Protein AF-A0A8J4X660-F1 (afdb_monomer)

Foldseek 3Di:
DVVVVVVVVCCVPCVCVVVVVVVVVVVVVVVVVVVVVVVVVVVVVVVVVVVLVPPPQPLVVVVVVVVVVVVVCVVDDDDDDDDDDDDCDVVNVVLLVAEEEEEWLFADQAFIFDLVQLVVVSSVSSVVVHDYQYEYAFAKTQFDAPPVVRHTDPDIDTRQVRVCVSVVNRYDYLLPDALPRHAEYEYGHGCSLCGVQKVCVPQPLNIDGDPSLLVVLVRCVVVVHYYHYYALNVLSCLQRPAAAEDENAALDQDPNPCVPSVSQVSSVSSRYHYDHDD

Nearest PDB structures (foldseek):
  1oy1-assembly1_B  TM=9.813E-01  e=6.377E-23  Escherichia coli K-12
  5lir-assembly1_A-2  TM=9.823E-01  e=4.917E-22  Salmonella enterica subsp. enterica serovar Typhimurium
  3l3b-assembly1_A  TM=9.335E-01  e=7.306E-19  Ehrlichia chaffeensis str. Arkansas
  3l3b-assembly1_B  TM=9.287E-01  e=1.275E-18  Ehrlichia chaffeensis str. Arkansas

Structure (mmCIF, N/CA/C/O backbone):
data_AF-A0A8J4X660-F1
#
_entry.id   AF-A0A8J4X660-F1
#
loop_
_atom_site.group_PDB
_atom_site.id
_atom_site.type_symbol
_atom_site.label_atom_id
_atom_site.label_alt_id
_atom_site.label_comp_id
_atom_site.label_asym_id
_atom_site.label_entity_id
_atom_site.label_seq_id
_atom_site.pdbx_PDB_ins_code
_atom_site.Cartn_x
_atom_site.Cartn_y
_atom_site.Cartn_z
_atom_site.occupancy
_atom_site.B_iso_or_equiv
_atom_site.auth_seq_id
_atom_site.auth_comp_id
_atom_site.auth_asym_id
_atom_site.auth_atom_id
_atom_site.pdbx_PDB_model_num
ATOM 1 N N . ILE A 1 1 ? 6.710 49.901 -74.400 1.00 59.69 1 ILE A N 1
ATOM 2 C CA . ILE A 1 1 ? 7.386 48.595 -74.636 1.00 59.69 1 ILE A CA 1
ATOM 3 C C . ILE A 1 1 ? 7.736 47.907 -73.312 1.00 59.69 1 ILE A C 1
ATOM 5 O O . ILE A 1 1 ? 7.214 46.824 -73.067 1.00 59.69 1 ILE A O 1
ATOM 9 N N . VAL A 1 2 ? 8.494 48.559 -72.419 1.00 60.16 2 VAL A N 1
ATOM 10 C CA . VAL A 1 2 ? 8.916 48.007 -71.110 1.00 60.16 2 VAL A CA 1
ATOM 11 C C . VAL A 1 2 ? 7.741 47.508 -70.251 1.00 60.16 2 VAL A C 1
ATOM 13 O O . VAL A 1 2 ? 7.755 46.364 -69.814 1.00 60.16 2 VAL A O 1
ATOM 16 N N . HIS A 1 3 ? 6.666 48.293 -70.114 1.00 54.56 3 HIS A N 1
ATOM 17 C CA . HIS A 1 3 ? 5.487 47.898 -69.323 1.00 54.56 3 HIS A CA 1
ATOM 18 C C . HIS A 1 3 ? 4.787 46.625 -69.829 1.00 54.56 3 HIS A C 1
ATOM 20 O O . HIS A 1 3 ? 4.335 45.808 -69.032 1.00 54.56 3 HIS A O 1
ATOM 26 N N . SER A 1 4 ? 4.715 46.425 -71.151 1.00 69.12 4 SER A N 1
ATOM 27 C CA . SER A 1 4 ? 4.078 45.228 -71.719 1.00 69.12 4 SER A CA 1
ATOM 28 C C . SER A 1 4 ? 4.939 43.981 -71.529 1.00 69.12 4 SER A C 1
ATOM 30 O O . SER A 1 4 ? 4.405 42.897 -71.325 1.00 69.12 4 SER A O 1
ATOM 32 N N . PHE A 1 5 ? 6.266 44.142 -71.551 1.00 69.81 5 PHE A N 1
ATOM 33 C CA . PHE A 1 5 ? 7.201 43.040 -71.368 1.00 69.81 5 PHE A CA 1
ATOM 34 C C . PHE A 1 5 ? 7.239 42.598 -69.903 1.00 69.81 5 PHE A C 1
ATOM 36 O O . PHE A 1 5 ? 7.105 41.412 -69.623 1.00 69.81 5 PHE A O 1
ATOM 43 N N . VAL A 1 6 ? 7.294 43.554 -68.969 1.00 68.44 6 VAL A N 1
ATOM 44 C CA . VAL A 1 6 ? 7.206 43.283 -67.525 1.00 68.44 6 VAL A CA 1
ATOM 45 C C . VAL A 1 6 ? 5.880 42.607 -67.178 1.00 68.44 6 VAL A C 1
ATOM 47 O O . VAL A 1 6 ? 5.891 41.564 -66.534 1.00 68.44 6 VAL A O 1
ATOM 50 N N . ASN A 1 7 ? 4.744 43.106 -67.679 1.00 68.00 7 ASN A N 1
ATOM 51 C CA . ASN A 1 7 ? 3.450 42.458 -67.443 1.00 68.00 7 ASN A CA 1
ATOM 52 C C . ASN A 1 7 ? 3.381 41.041 -68.029 1.00 68.00 7 ASN A C 1
ATOM 54 O O . ASN A 1 7 ? 2.755 40.172 -67.433 1.00 68.00 7 ASN A O 1
ATOM 58 N N . LYS A 1 8 ? 4.034 40.782 -69.167 1.00 72.00 8 LYS A N 1
ATOM 59 C CA . LYS A 1 8 ? 4.072 39.448 -69.779 1.00 72.00 8 LYS A CA 1
ATOM 60 C C . LYS A 1 8 ? 4.894 38.460 -68.947 1.00 72.00 8 LYS A C 1
ATOM 62 O O . LYS A 1 8 ? 4.441 37.340 -68.756 1.00 72.00 8 LYS A O 1
ATOM 67 N N . VAL A 1 9 ? 6.039 38.897 -68.415 1.00 69.88 9 VAL A N 1
ATOM 68 C CA . VAL A 1 9 ? 6.905 38.104 -67.521 1.00 69.88 9 VAL A CA 1
ATOM 69 C C . VAL A 1 9 ? 6.225 37.859 -66.170 1.00 69.88 9 VAL A C 1
ATOM 71 O O . VAL A 1 9 ? 6.223 36.738 -65.669 1.00 69.88 9 VAL A O 1
ATOM 74 N N . VAL A 1 10 ? 5.587 38.880 -65.590 1.00 67.81 10 VAL A N 1
ATOM 75 C CA . VAL A 1 10 ? 4.841 38.731 -64.331 1.00 67.81 10 VAL A CA 1
ATOM 76 C C . VAL A 1 10 ? 3.674 37.763 -64.512 1.00 67.81 10 VAL A C 1
ATOM 78 O O . VAL A 1 10 ? 3.485 36.878 -63.686 1.00 67.81 10 VAL A O 1
ATOM 81 N N . LYS A 1 11 ? 2.931 37.860 -65.619 1.00 67.31 11 LYS A N 1
ATOM 82 C CA . LYS A 1 11 ? 1.828 36.938 -65.898 1.00 67.31 11 LYS A CA 1
ATOM 83 C C . LYS A 1 11 ? 2.332 35.514 -66.166 1.00 67.31 11 LYS A C 1
ATOM 85 O O . LYS A 1 11 ? 1.814 34.581 -65.577 1.00 67.31 11 LYS A O 1
ATOM 90 N N . SER A 1 12 ? 3.400 35.329 -66.946 1.00 71.19 12 SER A N 1
ATOM 91 C CA . SER A 1 12 ? 3.920 33.982 -67.231 1.00 71.19 12 SER A CA 1
ATOM 92 C C . SER A 1 12 ? 4.491 33.263 -66.008 1.00 71.19 12 SER A C 1
ATOM 94 O O . SER A 1 12 ? 4.452 32.037 -65.966 1.00 71.19 12 SER A O 1
ATOM 96 N N . HIS A 1 13 ? 5.031 33.995 -65.027 1.00 68.56 13 HIS A N 1
ATOM 97 C CA . HIS A 1 13 ? 5.683 33.390 -63.861 1.00 68.56 13 HIS A CA 1
ATOM 98 C C . HIS A 1 13 ? 4.856 33.428 -62.570 1.00 68.56 13 HIS A C 1
ATOM 100 O O . HIS A 1 13 ? 5.059 32.572 -61.714 1.00 68.56 13 HIS A O 1
ATOM 106 N N . PHE A 1 14 ? 3.921 34.371 -62.417 1.00 69.62 14 PHE A N 1
ATOM 107 C CA . PHE A 1 14 ? 3.176 34.574 -61.167 1.00 69.62 14 PHE A CA 1
ATOM 108 C C . PHE A 1 14 ? 1.655 34.418 -61.304 1.00 69.62 14 PHE A C 1
ATOM 110 O O . PHE A 1 14 ? 0.956 34.550 -60.305 1.00 69.62 14 PHE A O 1
ATOM 117 N N . GLU A 1 15 ? 1.106 34.084 -62.477 1.00 73.06 15 GLU A N 1
ATOM 118 C CA . GLU A 1 15 ? -0.347 33.862 -62.638 1.00 73.06 15 GLU A CA 1
ATOM 119 C C . GLU A 1 15 ? -0.868 32.702 -61.768 1.00 73.06 15 GLU A C 1
ATOM 121 O O . GLU A 1 15 ? -1.973 32.775 -61.235 1.00 73.06 15 GLU A O 1
ATOM 126 N N . ALA A 1 16 ? -0.040 31.681 -61.522 1.00 70.56 16 ALA A N 1
ATOM 127 C CA . ALA A 1 16 ? -0.356 30.583 -60.605 1.00 70.56 16 ALA A CA 1
ATOM 128 C C . ALA A 1 16 ? 0.046 30.853 -59.140 1.00 70.56 16 ALA A C 1
ATOM 130 O O . ALA A 1 16 ? -0.315 30.078 -58.255 1.00 70.56 16 ALA A O 1
ATOM 131 N N . PHE A 1 17 ? 0.775 31.937 -58.856 1.00 73.69 17 PHE A N 1
ATOM 132 C CA . PHE A 1 17 ? 1.283 32.233 -57.513 1.00 73.69 17 PHE A CA 1
ATOM 133 C C . PHE A 1 17 ? 0.167 32.436 -56.472 1.00 73.69 17 PHE A C 1
ATOM 135 O O . PHE A 1 17 ? 0.287 31.867 -55.390 1.00 73.69 17 PHE A O 1
ATOM 142 N N . PRO A 1 18 ? -0.959 33.123 -56.765 1.00 74.62 18 PRO A N 1
ATOM 143 C CA . PRO A 1 18 ? -2.092 33.190 -55.838 1.00 74.62 18 PRO A CA 1
ATOM 144 C C . PRO A 1 18 ? -2.694 31.816 -55.516 1.00 74.62 18 PRO A C 1
ATOM 146 O O . PRO A 1 18 ? -3.112 31.579 -54.385 1.00 74.62 18 PRO A O 1
ATOM 149 N N . ASN A 1 19 ? -2.702 30.893 -56.485 1.00 74.19 19 ASN A N 1
ATOM 150 C CA . ASN A 1 19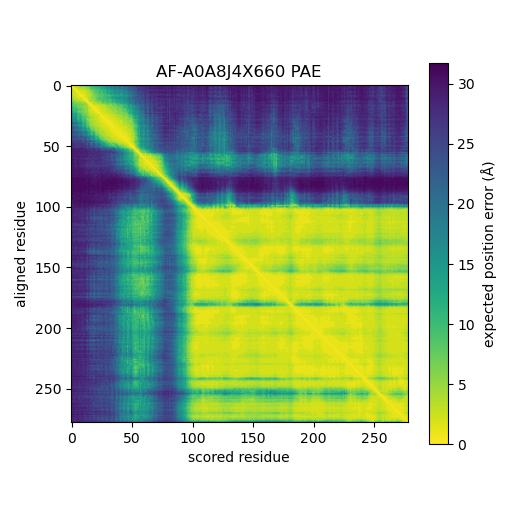 ? -3.181 29.526 -56.273 1.00 74.19 19 ASN A CA 1
ATOM 151 C C . ASN A 1 19 ? -2.219 28.730 -55.387 1.00 74.19 19 ASN A C 1
ATOM 153 O O . ASN A 1 19 ? -2.677 28.004 -54.513 1.00 74.19 19 ASN A O 1
ATOM 157 N N . LEU A 1 20 ? -0.907 28.905 -55.569 1.00 71.75 20 LEU A N 1
ATOM 158 C CA . LEU A 1 20 ? 0.114 28.285 -54.724 1.00 71.75 20 LEU A CA 1
ATOM 159 C C . LEU A 1 20 ? 0.084 28.848 -53.295 1.00 71.75 20 LEU A C 1
ATOM 161 O O . LEU A 1 20 ? 0.155 28.090 -52.334 1.00 71.75 20 LEU A O 1
ATOM 165 N N . LEU A 1 21 ? -0.080 30.167 -53.154 1.00 70.81 21 LEU A N 1
ATOM 166 C CA . LEU A 1 21 ? -0.218 30.834 -51.862 1.00 70.81 21 LEU A CA 1
ATOM 167 C C . LEU A 1 21 ? -1.458 30.324 -51.121 1.00 70.81 21 LEU A C 1
ATOM 169 O O . LEU A 1 21 ? -1.375 30.028 -49.937 1.00 70.81 21 LEU A O 1
ATOM 173 N N . ARG A 1 22 ? -2.590 30.168 -51.820 1.00 74.12 22 ARG A N 1
ATOM 174 C CA . ARG A 1 22 ? -3.817 29.596 -51.251 1.00 74.12 22 ARG A CA 1
ATOM 175 C C . ARG A 1 22 ? -3.640 28.125 -50.866 1.00 74.12 22 ARG A C 1
ATOM 177 O O . ARG A 1 22 ? -3.983 27.759 -49.750 1.00 74.12 22 ARG A O 1
ATOM 184 N N . ALA A 1 23 ? -3.030 27.324 -51.740 1.00 74.81 23 ALA A N 1
ATOM 185 C CA . ALA A 1 23 ? -2.762 25.906 -51.495 1.00 74.81 23 ALA A CA 1
ATOM 186 C C . ALA A 1 23 ? -1.766 25.659 -50.350 1.00 74.81 23 ALA A C 1
ATOM 188 O O . ALA A 1 23 ? -1.807 24.603 -49.735 1.00 74.81 23 ALA A O 1
ATOM 189 N N . ALA A 1 24 ? -0.871 26.610 -50.063 1.00 71.69 24 ALA A N 1
ATOM 190 C CA . ALA A 1 24 ? 0.015 26.558 -48.901 1.00 71.69 24 ALA A CA 1
ATOM 191 C C . ALA A 1 24 ? -0.645 27.127 -47.635 1.00 71.69 24 ALA A C 1
ATOM 193 O O . ALA A 1 24 ? -0.369 26.658 -46.536 1.00 71.69 24 ALA A O 1
ATOM 194 N N . LYS A 1 25 ? -1.517 28.130 -47.783 1.00 78.06 25 LYS A N 1
ATOM 195 C CA . LYS A 1 25 ? -2.206 28.791 -46.674 1.00 78.06 25 LYS A CA 1
ATOM 196 C C . LYS A 1 25 ? -3.217 27.872 -45.991 1.00 78.06 25 LYS A C 1
ATOM 198 O O . LYS A 1 25 ? -3.202 27.817 -44.770 1.00 78.06 25 LYS A O 1
ATOM 203 N N . GLU A 1 26 ? -4.016 27.131 -46.759 1.00 77.75 26 GLU A N 1
ATOM 204 C CA . GLU A 1 26 ? -5.027 26.207 -46.217 1.00 77.75 26 GLU A CA 1
ATOM 205 C C . GLU A 1 26 ? -4.392 25.165 -45.250 1.00 77.75 26 GLU A C 1
ATOM 207 O O . GLU A 1 26 ? -4.767 25.156 -44.081 1.00 77.75 26 GLU A O 1
ATOM 212 N N . PRO A 1 27 ? -3.331 24.408 -45.614 1.00 81.25 27 PRO A N 1
ATOM 213 C CA . PRO A 1 27 ? -2.666 23.488 -44.681 1.00 81.25 27 PRO A CA 1
ATOM 214 C C . PRO A 1 27 ? -1.989 24.159 -43.481 1.00 81.25 27 PRO A C 1
ATOM 216 O O . PRO A 1 27 ? -1.878 23.554 -42.417 1.00 81.25 27 PRO A O 1
ATOM 219 N N . ILE A 1 28 ? -1.476 25.384 -43.645 1.00 76.19 28 ILE A N 1
ATOM 220 C CA . ILE A 1 28 ? -0.855 26.134 -42.543 1.00 76.19 28 ILE A CA 1
ATOM 221 C C . ILE A 1 28 ? -1.921 26.564 -41.531 1.00 76.19 28 ILE A C 1
ATOM 223 O O . ILE A 1 28 ? -1.675 26.489 -40.328 1.00 76.19 28 ILE A O 1
ATOM 227 N N . GLU A 1 29 ? -3.088 26.999 -42.005 1.00 80.25 29 GLU A N 1
ATOM 228 C CA . GLU A 1 29 ? -4.229 27.352 -41.160 1.00 80.25 29 GLU A CA 1
ATOM 229 C C . GLU A 1 29 ? -4.789 26.113 -40.449 1.00 80.25 29 GLU A C 1
ATOM 231 O O . GLU A 1 29 ? -4.973 26.167 -39.234 1.00 80.25 29 GLU A O 1
ATOM 236 N N . ASP A 1 30 ? -4.913 24.979 -41.144 1.00 82.31 30 ASP A N 1
ATOM 237 C CA . ASP A 1 30 ? -5.327 23.704 -40.541 1.00 82.31 30 ASP A CA 1
ATOM 238 C C . ASP A 1 30 ? -4.346 23.238 -39.448 1.00 82.31 30 ASP A C 1
ATOM 240 O O . ASP A 1 30 ? -4.756 22.819 -38.363 1.00 82.31 30 ASP A O 1
ATOM 244 N N . LEU A 1 31 ? -3.032 23.337 -39.697 1.00 81.31 31 LEU A N 1
ATOM 245 C CA . LEU A 1 31 ? -2.000 23.007 -38.705 1.00 81.31 31 LEU A CA 1
ATOM 246 C C . LEU A 1 31 ? -2.054 23.943 -37.495 1.00 81.31 31 LEU A C 1
ATOM 248 O O . LEU A 1 31 ? -1.920 23.487 -36.358 1.00 81.31 31 LEU A O 1
ATOM 252 N N . LEU A 1 32 ? -2.254 25.243 -37.723 1.00 72.94 32 LEU A N 1
ATOM 253 C CA . LEU A 1 32 ? -2.425 26.223 -36.652 1.00 72.94 32 LEU A CA 1
ATOM 254 C C . LEU A 1 32 ? -3.664 25.910 -35.812 1.00 72.94 32 LEU A C 1
ATOM 256 O O . LEU A 1 32 ? -3.575 25.925 -34.587 1.00 72.94 32 LEU A O 1
ATOM 260 N N . GLU A 1 33 ? -4.791 25.583 -36.439 1.00 80.69 33 GLU A N 1
ATOM 261 C CA . GLU A 1 33 ? -6.030 25.242 -35.740 1.00 80.69 33 GLU A CA 1
ATOM 262 C C . GLU A 1 33 ? -5.890 23.934 -34.947 1.00 80.69 33 GLU A C 1
ATOM 264 O O . GLU A 1 33 ? -6.309 23.856 -33.789 1.00 80.69 33 GLU A O 1
ATOM 269 N N . GLN A 1 34 ? -5.196 22.937 -35.504 1.00 80.38 34 GLN A N 1
ATOM 270 C CA . GLN A 1 34 ? -4.905 21.682 -34.814 1.00 80.38 34 GLN A CA 1
ATOM 271 C C . GLN A 1 34 ? -3.985 21.884 -33.597 1.00 80.38 34 GLN A C 1
ATOM 273 O O . GLN A 1 34 ? -4.241 21.325 -32.526 1.00 80.38 34 GLN A O 1
ATOM 278 N N . GLU A 1 35 ? -2.923 22.681 -33.727 1.00 72.38 35 GLU A N 1
ATOM 279 C CA . GLU A 1 35 ? -2.020 22.988 -32.611 1.00 72.38 35 GLU A CA 1
ATOM 280 C C . GLU A 1 35 ? -2.703 23.864 -31.551 1.00 72.38 35 GLU A C 1
ATOM 282 O O . GLU A 1 35 ? -2.525 23.628 -30.353 1.00 72.38 35 GLU A O 1
ATOM 287 N N . HIS A 1 36 ? -3.564 24.799 -31.962 1.00 69.75 36 HIS A N 1
ATOM 288 C CA . HIS A 1 36 ? -4.428 25.548 -31.050 1.00 69.75 36 HIS A CA 1
ATOM 289 C C . HIS A 1 36 ? -5.385 24.624 -30.289 1.00 69.75 36 HIS A C 1
ATOM 291 O O . HIS A 1 36 ? -5.514 24.764 -29.072 1.00 69.75 36 HIS A O 1
ATOM 297 N N . GLY A 1 37 ? -6.005 23.651 -30.962 1.00 72.00 37 GLY A N 1
ATOM 298 C CA . GLY A 1 37 ? -6.862 22.646 -30.332 1.00 72.00 37 GLY A CA 1
ATOM 299 C C . GLY A 1 37 ? -6.117 21.833 -29.271 1.00 72.00 37 GLY A C 1
ATOM 300 O O . GLY A 1 37 ? -6.557 21.762 -28.123 1.00 72.00 37 GLY A O 1
ATOM 301 N N . LYS A 1 38 ? -4.929 21.309 -29.601 1.00 69.94 38 LYS A N 1
ATOM 302 C CA . LYS A 1 38 ? -4.080 20.567 -28.647 1.00 69.94 38 LYS A CA 1
ATOM 303 C C . LYS A 1 38 ? -3.628 21.429 -27.465 1.00 69.94 38 LYS A C 1
ATOM 305 O O . LYS A 1 38 ? -3.575 20.948 -26.331 1.00 69.94 38 LYS A O 1
ATOM 310 N N . ALA A 1 39 ? -3.274 22.691 -27.706 1.00 57.50 39 ALA A N 1
ATOM 311 C CA . ALA A 1 39 ? -2.895 23.621 -26.646 1.00 57.50 39 ALA A CA 1
ATOM 312 C C . ALA A 1 39 ? -4.086 23.933 -25.726 1.00 57.50 39 ALA A C 1
ATOM 314 O O . ALA A 1 39 ? -3.933 23.925 -24.504 1.00 57.50 39 ALA A O 1
ATOM 315 N N . LEU A 1 40 ? -5.279 24.128 -26.295 1.00 55.62 40 LEU A N 1
ATOM 316 C CA . LEU A 1 40 ? -6.514 24.353 -25.548 1.00 55.62 40 LEU A CA 1
ATOM 317 C C . LEU A 1 40 ? -6.873 23.137 -24.685 1.00 55.62 40 LEU A C 1
ATOM 319 O O . LEU A 1 40 ? -7.168 23.302 -23.505 1.00 55.62 40 LEU A O 1
ATOM 323 N N . GLU A 1 41 ? -6.793 21.923 -25.230 1.00 68.94 41 GLU A N 1
ATOM 324 C CA . GLU A 1 41 ? -7.031 20.686 -24.476 1.00 68.94 41 GLU A CA 1
ATOM 325 C C . GLU A 1 41 ? -6.031 20.503 -23.332 1.00 68.94 41 GLU A C 1
ATOM 327 O O . GLU A 1 41 ? -6.422 20.105 -22.231 1.00 68.94 41 GLU A O 1
ATOM 332 N N . LYS A 1 42 ? -4.751 20.838 -23.549 1.00 60.88 42 LYS A N 1
ATOM 333 C CA . LYS A 1 42 ? -3.726 20.826 -22.493 1.00 60.88 42 LYS A CA 1
ATOM 334 C C . LYS A 1 42 ? -4.038 21.840 -21.400 1.00 60.88 42 LYS A C 1
ATOM 336 O O . LYS A 1 42 ? -4.003 21.483 -20.227 1.00 60.88 42 LYS A O 1
ATOM 341 N N . ILE A 1 43 ? -4.403 23.064 -21.767 1.00 54.00 43 ILE A N 1
ATOM 342 C CA . ILE A 1 43 ? -4.771 24.128 -20.827 1.00 54.00 43 ILE A CA 1
ATOM 343 C C . ILE A 1 43 ? -6.054 23.771 -20.061 1.00 54.00 43 ILE A C 1
ATOM 345 O O . ILE A 1 43 ? -6.117 23.947 -18.850 1.00 54.00 43 ILE A O 1
ATOM 349 N N . GLN A 1 44 ? -7.072 23.209 -20.716 1.00 54.25 44 GLN A N 1
ATOM 350 C CA . GLN A 1 44 ? -8.306 22.766 -20.058 1.00 54.25 44 GLN A CA 1
ATOM 351 C C . GLN A 1 44 ? -8.060 21.580 -19.127 1.00 54.25 44 GLN A C 1
ATOM 353 O O . GLN A 1 44 ? -8.585 21.551 -18.015 1.00 54.25 44 GLN A O 1
ATOM 358 N N . SER A 1 45 ? -7.233 20.627 -19.553 1.00 55.91 45 SER A N 1
ATOM 359 C CA . SER A 1 45 ? -6.739 19.539 -18.709 1.00 55.91 45 SER A CA 1
ATOM 360 C C . SER A 1 45 ? -5.980 20.080 -17.501 1.00 55.91 45 SER A C 1
ATOM 362 O O . SER A 1 45 ? -6.207 19.607 -16.391 1.00 55.91 45 SER A O 1
ATOM 364 N N . GLN A 1 46 ? -5.158 21.116 -17.684 1.00 48.50 46 GLN A N 1
ATOM 365 C CA . GLN A 1 46 ? -4.412 21.780 -16.619 1.00 48.50 46 GLN A CA 1
ATOM 366 C C . GLN A 1 46 ? -5.331 22.550 -15.663 1.00 48.50 46 GLN A C 1
ATOM 368 O O . GLN A 1 46 ? -5.196 22.381 -14.463 1.00 48.50 46 GLN A O 1
ATOM 373 N N . PHE A 1 47 ? -6.344 23.277 -16.142 1.00 48.16 47 PHE A N 1
ATOM 374 C CA . PHE A 1 47 ? -7.339 23.939 -15.286 1.00 48.16 47 PHE A CA 1
ATOM 375 C C . PHE A 1 47 ? -8.282 22.954 -14.583 1.00 48.16 47 PHE A C 1
ATOM 377 O O . PHE A 1 47 ? -8.713 23.190 -13.453 1.00 48.16 47 PHE A O 1
ATOM 384 N N . LYS A 1 48 ? -8.616 21.830 -15.225 1.00 53.19 48 LYS A N 1
ATOM 385 C CA . LYS A 1 48 ? -9.360 20.731 -14.600 1.00 53.19 48 LYS A CA 1
ATOM 386 C C . LYS A 1 48 ? -8.504 20.080 -13.520 1.00 53.19 48 LYS A C 1
ATOM 388 O O . LYS A 1 48 ? -9.008 19.865 -12.426 1.00 53.19 48 LYS A O 1
ATOM 393 N N . MET A 1 49 ? -7.223 19.837 -13.799 1.00 47.62 49 MET A N 1
ATOM 394 C CA . MET A 1 49 ? -6.228 19.415 -12.816 1.00 47.62 49 MET A CA 1
ATOM 395 C C . MET A 1 49 ? -6.088 20.448 -11.701 1.00 47.62 49 MET A C 1
ATOM 397 O O . MET A 1 49 ? -6.134 20.053 -10.561 1.00 47.62 49 MET A O 1
ATOM 401 N N . GLU A 1 50 ? -6.031 21.751 -11.955 1.00 43.28 50 GLU A N 1
ATOM 402 C CA . GLU A 1 50 ? -5.925 22.790 -10.920 1.00 43.28 50 GLU A CA 1
ATOM 403 C C . GLU A 1 50 ? -7.184 22.902 -10.058 1.00 43.28 50 GLU A C 1
ATOM 405 O O . GLU A 1 50 ? -7.075 23.061 -8.851 1.00 43.28 50 GLU A O 1
ATOM 410 N N . LYS A 1 51 ? -8.386 22.717 -10.616 1.00 46.34 51 LYS A N 1
ATOM 411 C CA . LYS A 1 51 ? -9.619 22.572 -9.817 1.00 46.34 51 LYS A CA 1
ATOM 412 C C . LYS A 1 51 ? -9.689 21.250 -9.040 1.00 46.34 51 LYS A C 1
ATOM 414 O O . LYS A 1 51 ? -10.514 21.116 -8.144 1.00 46.34 51 LYS A O 1
ATOM 419 N N . ILE A 1 52 ? -8.850 20.278 -9.394 1.00 49.59 52 ILE A N 1
ATOM 420 C CA . ILE A 1 52 ? -8.663 19.001 -8.690 1.00 49.59 52 ILE A CA 1
ATOM 421 C C . ILE A 1 52 ? -7.518 19.093 -7.658 1.00 49.59 52 ILE A C 1
ATOM 423 O O . ILE A 1 52 ? -7.604 18.478 -6.601 1.00 49.59 52 ILE A O 1
ATOM 427 N N . VAL A 1 53 ? -6.469 19.861 -7.957 1.00 45.06 53 VAL A N 1
ATOM 428 C CA . VAL A 1 53 ? -5.216 20.029 -7.205 1.00 45.06 53 VAL A CA 1
ATOM 429 C C . VAL A 1 53 ? -5.352 21.150 -6.175 1.00 45.06 53 VAL A C 1
ATOM 431 O O . VAL A 1 53 ? -4.752 21.059 -5.109 1.00 45.06 53 VAL A O 1
ATOM 434 N N . TYR A 1 54 ? -6.224 22.142 -6.398 1.00 44.03 54 TYR A N 1
ATOM 435 C CA . TYR A 1 54 ? -6.725 23.041 -5.353 1.00 44.03 54 TYR A CA 1
ATOM 436 C C . TYR A 1 54 ? -7.785 22.327 -4.504 1.00 44.03 54 TYR A C 1
ATOM 438 O O . TYR A 1 54 ? -8.920 22.764 -4.340 1.00 44.03 54 TYR A O 1
ATOM 446 N N . SER A 1 55 ? -7.398 21.178 -3.970 1.00 44.50 55 SER A N 1
ATOM 447 C CA . SER A 1 55 ? -8.008 20.588 -2.800 1.00 44.50 55 SER A CA 1
ATOM 448 C C . SER A 1 55 ? -7.102 21.003 -1.651 1.00 44.50 55 SER A C 1
ATOM 450 O O . SER A 1 55 ? -6.071 20.372 -1.425 1.00 44.50 55 SER A O 1
ATOM 452 N N . GLN A 1 56 ? -7.470 22.051 -0.907 1.00 48.09 56 GLN A N 1
ATOM 453 C CA . GLN A 1 56 ? -7.129 22.013 0.512 1.00 48.09 56 GLN A CA 1
ATOM 454 C C . GLN A 1 56 ? -7.836 20.771 1.037 1.00 48.09 56 GLN A C 1
ATOM 456 O O . GLN A 1 56 ? -9.045 20.792 1.252 1.00 48.09 56 GLN A O 1
ATOM 461 N N . ASP A 1 57 ? -7.113 19.654 1.091 1.00 56.53 57 ASP A N 1
ATOM 462 C CA . ASP A 1 57 ? -7.689 18.438 1.622 1.00 56.53 57 ASP A CA 1
ATOM 463 C C . ASP A 1 57 ? -8.087 18.701 3.083 1.00 56.53 57 ASP A C 1
ATOM 465 O O . ASP A 1 57 ? -7.504 19.542 3.781 1.00 56.53 57 ASP A O 1
ATOM 469 N N . ASP A 1 58 ? -9.133 18.019 3.538 1.00 59.16 58 ASP A N 1
ATOM 470 C CA . ASP A 1 58 ? -9.663 18.187 4.891 1.00 59.16 58 ASP A CA 1
ATOM 471 C C . ASP A 1 58 ? -8.578 18.026 5.967 1.00 59.16 58 ASP A C 1
ATOM 473 O O . ASP A 1 58 ? -8.661 18.637 7.033 1.00 59.16 58 ASP A O 1
ATOM 477 N N . LEU A 1 59 ? -7.548 17.218 5.700 1.00 59.56 59 LEU A N 1
ATOM 478 C CA . LEU A 1 59 ? -6.450 16.976 6.623 1.00 59.56 59 LEU A CA 1
ATOM 479 C C . LEU A 1 59 ? -5.532 18.203 6.725 1.00 59.56 59 LEU A C 1
ATOM 481 O O . LEU A 1 59 ? -5.185 18.618 7.831 1.00 59.56 59 LEU A O 1
ATOM 485 N N . TYR A 1 60 ? -5.183 18.818 5.594 1.00 52.31 60 TYR A N 1
ATOM 486 C CA . TYR A 1 60 ? -4.430 20.061 5.496 1.00 52.31 60 TYR A CA 1
ATOM 487 C C . TYR A 1 60 ? -5.172 21.192 6.201 1.00 52.31 60 TYR A C 1
ATOM 489 O O . TYR A 1 60 ? -4.570 21.875 7.028 1.00 52.31 60 TYR A O 1
ATOM 497 N N . SER A 1 61 ? -6.471 21.354 5.938 1.00 60.16 61 SER A N 1
ATOM 498 C CA . SER A 1 61 ? -7.299 22.388 6.569 1.00 60.16 61 SER A CA 1
ATOM 499 C C . SER A 1 61 ? -7.356 22.216 8.086 1.00 60.16 61 SER A C 1
ATOM 501 O O . SER A 1 61 ? -7.002 23.144 8.813 1.00 60.16 61 SER A O 1
ATOM 503 N N . ARG A 1 62 ? -7.669 21.009 8.582 1.00 65.00 62 ARG A N 1
ATOM 504 C CA . ARG A 1 62 ? -7.722 20.722 10.029 1.00 65.00 62 ARG A CA 1
ATOM 505 C C . ARG A 1 62 ? -6.370 20.897 10.713 1.00 65.00 62 ARG A C 1
ATOM 507 O O . ARG A 1 62 ? -6.304 21.395 11.833 1.00 65.00 62 ARG A O 1
ATOM 514 N N . GLN A 1 63 ? -5.274 20.498 10.069 1.00 59.25 63 GLN A N 1
ATOM 515 C CA . GLN A 1 63 ? -3.932 20.682 10.626 1.00 59.25 63 GLN A CA 1
ATOM 516 C C . GLN A 1 63 ? -3.501 22.139 10.620 1.00 59.25 63 GLN A C 1
ATOM 518 O O . GLN A 1 63 ? -2.917 22.600 11.596 1.00 59.25 63 GLN A O 1
ATOM 523 N N . LEU A 1 64 ? -3.791 22.872 9.547 1.00 50.53 64 LEU A N 1
ATOM 524 C CA . LEU A 1 64 ? -3.515 24.297 9.466 1.00 50.53 64 LEU A CA 1
ATOM 525 C C . LEU A 1 64 ? -4.308 25.055 10.534 1.00 50.53 64 LEU A C 1
ATOM 527 O O . LEU A 1 64 ? -3.745 25.920 11.197 1.00 50.53 64 LEU A O 1
ATOM 531 N N . GLU A 1 65 ? -5.577 24.705 10.745 1.00 65.31 65 GLU A N 1
ATOM 532 C CA . GLU A 1 65 ? -6.403 25.221 11.840 1.00 65.31 65 GLU A CA 1
ATOM 533 C C . GLU A 1 65 ? -5.831 24.849 13.209 1.00 65.31 65 GLU A C 1
ATOM 535 O O . GLU A 1 65 ? -5.659 25.729 14.046 1.00 65.31 65 GLU A O 1
ATOM 540 N N . ALA A 1 66 ? -5.448 23.590 13.436 1.00 65.44 66 ALA A N 1
ATOM 541 C CA . ALA A 1 66 ? -4.847 23.159 14.698 1.00 65.44 66 ALA A CA 1
ATOM 542 C C . ALA A 1 66 ? -3.507 23.860 14.982 1.00 65.44 66 ALA A C 1
ATOM 544 O O . ALA A 1 66 ? -3.218 24.201 16.128 1.00 65.44 66 ALA A O 1
ATOM 545 N N . VAL A 1 67 ? -2.684 24.097 13.957 1.00 59.22 67 VAL A N 1
ATOM 546 C CA . VAL A 1 67 ? -1.426 24.849 14.071 1.00 59.22 67 VAL A CA 1
ATOM 547 C C . VAL A 1 67 ? -1.708 26.324 14.341 1.00 59.22 67 VAL A C 1
ATOM 549 O O . VAL A 1 67 ? -1.105 26.882 15.253 1.00 59.22 67 VAL A O 1
ATOM 552 N N . LYS A 1 68 ? -2.652 26.949 13.626 1.00 58.69 68 LYS A N 1
ATOM 553 C CA . LYS A 1 68 ? -3.093 28.330 13.890 1.00 58.69 68 LYS A CA 1
ATOM 554 C C . LYS A 1 68 ? -3.626 28.480 15.315 1.00 58.69 68 LYS A C 1
ATOM 556 O O . LYS A 1 68 ? -3.199 29.381 16.023 1.00 58.69 68 LYS A O 1
ATOM 561 N N . PHE A 1 69 ? -4.452 27.543 15.770 1.00 62.81 69 PHE A N 1
ATOM 562 C CA . PHE A 1 69 ? -5.005 27.528 17.120 1.00 62.81 69 PHE A CA 1
ATOM 563 C C . PHE A 1 69 ? -3.926 27.313 18.190 1.00 62.81 69 PHE A C 1
ATOM 565 O O . PHE A 1 69 ? -3.918 28.003 19.204 1.00 62.81 69 PHE A O 1
ATOM 572 N N . LYS A 1 70 ? -2.955 26.415 17.963 1.00 61.59 70 LYS A N 1
ATOM 573 C CA . LYS A 1 70 ? -1.788 26.263 18.853 1.00 61.59 70 LYS A CA 1
ATOM 574 C C . LYS A 1 70 ? -0.938 27.537 18.898 1.00 61.59 70 LYS A C 1
ATOM 576 O O . LYS A 1 70 ? -0.502 27.925 19.976 1.00 61.59 70 LYS A O 1
ATOM 581 N N . LEU A 1 71 ? -0.733 28.207 17.764 1.00 50.44 71 LEU A N 1
ATOM 582 C CA . LEU A 1 71 ? -0.028 29.493 17.695 1.00 50.44 71 LEU A CA 1
ATOM 583 C C . LEU A 1 71 ? -0.796 30.616 18.417 1.00 50.44 71 LEU A C 1
ATOM 585 O O . LEU A 1 71 ? -0.177 31.483 19.032 1.00 50.44 71 LEU A O 1
ATOM 589 N N . GLU A 1 72 ? -2.129 30.584 18.397 1.00 52.88 72 GLU A N 1
ATOM 590 C CA . GLU A 1 72 ? -2.993 31.504 19.147 1.00 52.88 72 GLU A CA 1
ATOM 591 C C . GLU A 1 72 ? -3.021 31.198 20.654 1.00 52.88 72 GLU A C 1
ATOM 593 O O . GLU A 1 72 ? -3.014 32.126 21.462 1.00 52.88 72 GLU A O 1
ATOM 598 N N . GLN A 1 73 ? -2.951 29.927 21.064 1.00 50.91 73 GLN A N 1
ATOM 599 C CA . GLN A 1 73 ? -2.826 29.543 22.478 1.00 50.91 73 GLN A CA 1
ATOM 600 C C . GLN A 1 73 ? -1.461 29.888 23.081 1.00 50.91 73 GLN A C 1
ATOM 602 O O . GLN A 1 73 ? -1.388 30.270 24.245 1.00 50.91 73 GLN A O 1
ATOM 607 N N . VAL A 1 74 ? -0.379 29.818 22.298 1.00 53.75 74 VAL A N 1
ATOM 608 C CA . VAL A 1 74 ? 0.944 30.311 22.728 1.00 53.75 74 VAL A CA 1
ATOM 609 C C . VAL A 1 74 ? 0.936 31.839 22.908 1.00 53.75 74 VAL A C 1
ATOM 611 O O . VAL A 1 74 ? 1.733 32.371 23.676 1.00 53.75 74 VAL A O 1
ATOM 614 N N . ARG A 1 75 ? 0.007 32.556 22.259 1.00 46.81 75 ARG A N 1
ATOM 615 C CA . ARG A 1 75 ? -0.202 34.000 22.460 1.00 46.81 75 ARG A CA 1
ATOM 616 C C . ARG A 1 75 ? -1.097 34.341 23.652 1.00 46.81 75 ARG A C 1
ATOM 618 O O . ARG A 1 75 ? -0.911 35.407 24.227 1.00 46.81 75 ARG A O 1
ATOM 625 N N . ASN A 1 76 ? -2.018 33.462 24.043 1.00 46.09 76 ASN A N 1
ATOM 626 C CA . ASN A 1 76 ? -2.998 33.732 25.094 1.00 46.09 76 ASN A CA 1
ATOM 627 C C . ASN A 1 76 ? -2.986 32.631 26.163 1.00 46.09 76 ASN A C 1
ATOM 629 O O . ASN A 1 76 ? -3.707 31.639 26.073 1.00 46.09 76 ASN A O 1
ATOM 633 N N . HIS A 1 77 ? -2.213 32.831 27.231 1.00 42.56 77 HIS A N 1
ATOM 634 C CA . HIS A 1 77 ? -2.380 32.046 28.451 1.00 42.56 77 HIS A CA 1
ATOM 635 C C . HIS A 1 77 ? -3.628 32.505 29.215 1.00 42.56 77 HIS A C 1
ATOM 637 O O . HIS A 1 77 ? -3.603 33.537 29.881 1.00 42.56 77 HIS A O 1
ATOM 643 N N . SER A 1 78 ? -4.709 31.721 29.157 1.00 39.25 78 SER A N 1
ATOM 644 C CA . SER A 1 78 ? -5.520 31.352 30.334 1.00 39.25 78 SER A CA 1
ATOM 645 C C . SER A 1 78 ? -6.745 30.492 29.984 1.00 39.25 78 SER A C 1
ATOM 647 O O . SER A 1 78 ? -7.478 30.764 29.039 1.00 39.25 78 SER A O 1
ATOM 649 N N . SER A 1 79 ? -7.006 29.535 30.883 1.00 36.84 79 SER A N 1
ATOM 650 C CA . SER A 1 79 ? -8.266 28.817 31.158 1.00 36.84 79 SER A CA 1
ATOM 651 C C . SER A 1 79 ? -8.561 27.480 30.447 1.00 36.84 79 SER A C 1
ATOM 653 O O . SER A 1 79 ? -8.078 27.173 29.365 1.00 36.84 79 SER A O 1
ATOM 655 N N . ILE A 1 80 ? -9.290 26.640 31.191 1.00 38.34 80 ILE A N 1
ATOM 656 C CA . ILE A 1 80 ? -9.252 25.171 31.296 1.00 38.34 80 ILE A CA 1
ATOM 657 C C . ILE A 1 80 ? -10.634 24.556 30.958 1.00 38.34 80 ILE A C 1
ATOM 659 O O . ILE A 1 80 ? -11.646 25.149 31.308 1.00 38.34 80 ILE A O 1
ATOM 663 N N . SER A 1 81 ? -10.627 23.306 30.446 1.00 39.66 81 SER A N 1
ATOM 664 C CA . SER A 1 81 ? -11.633 22.208 30.569 1.00 39.66 81 SER A CA 1
ATOM 665 C C . SER A 1 81 ? -13.005 22.314 29.873 1.00 39.66 81 SER A C 1
ATOM 667 O O . SER A 1 81 ? -13.717 23.293 30.039 1.00 39.66 81 SER A O 1
ATOM 669 N N . PHE A 1 82 ? -13.443 21.230 29.203 1.00 32.53 82 PHE A N 1
ATOM 670 C CA . PHE A 1 82 ? -14.492 20.323 29.726 1.00 32.53 82 PHE A CA 1
ATOM 671 C C . PHE A 1 82 ? -14.633 19.026 28.911 1.00 32.53 82 PHE A C 1
ATOM 673 O O . PHE A 1 82 ? -14.596 19.019 27.683 1.00 32.53 82 PHE A O 1
ATOM 680 N N . SER A 1 83 ? -14.798 17.924 29.647 1.00 44.56 83 SER A N 1
ATOM 681 C CA . SER A 1 83 ? -15.146 16.584 29.176 1.00 44.56 83 SER A CA 1
ATOM 682 C C . SER A 1 83 ? -16.560 16.545 28.590 1.00 44.56 83 SER A C 1
ATOM 684 O O . SER A 1 83 ? -17.455 17.251 29.059 1.00 44.56 83 SER A O 1
ATOM 686 N N . LYS A 1 84 ? -16.797 15.670 27.603 1.00 32.97 84 LYS A N 1
ATOM 687 C CA . LYS A 1 84 ? -18.162 15.326 27.191 1.00 32.97 84 LYS A CA 1
ATOM 688 C C . LYS A 1 84 ? -18.349 13.827 26.986 1.00 32.97 84 LYS A C 1
ATOM 690 O O . LYS A 1 84 ? -17.613 13.174 26.259 1.00 32.97 84 LYS A O 1
ATOM 695 N N . SER A 1 85 ? -19.360 13.347 27.704 1.00 33.50 85 SER A N 1
ATOM 696 C CA . SER A 1 85 ? -20.019 12.049 27.624 1.00 33.50 85 SER A CA 1
ATOM 697 C C . SER A 1 85 ? -20.464 11.738 26.190 1.00 33.50 85 SER A C 1
ATOM 699 O O . SER A 1 85 ? -20.973 12.614 25.490 1.00 33.50 85 SER A O 1
ATOM 701 N N . VAL A 1 86 ? -20.237 10.489 25.779 1.00 35.56 86 VAL A N 1
ATOM 702 C CA . VAL A 1 86 ? -20.530 9.958 24.445 1.00 35.56 86 VAL A CA 1
ATOM 703 C C . VAL A 1 86 ? -22.010 9.589 24.366 1.00 35.56 86 VAL A C 1
ATOM 705 O O . VAL A 1 86 ? -22.474 8.718 25.098 1.00 35.56 86 VAL A O 1
ATOM 708 N N . ASN A 1 87 ? -22.735 10.254 23.472 1.00 36.62 87 ASN A N 1
ATOM 709 C CA . ASN A 1 87 ? -24.075 9.881 23.035 1.00 36.62 87 ASN A CA 1
ATOM 710 C C . ASN A 1 87 ? -23.986 9.758 21.513 1.00 36.62 87 ASN A C 1
ATOM 712 O O . ASN A 1 87 ? -23.710 10.759 20.853 1.00 36.62 87 ASN A O 1
ATOM 716 N N . ALA A 1 88 ? -24.138 8.542 20.984 1.00 41.38 88 ALA A N 1
ATOM 717 C CA . ALA A 1 88 ? -23.877 8.272 19.575 1.00 41.38 88 ALA A CA 1
ATOM 718 C C . ALA A 1 88 ? -24.964 8.890 18.683 1.00 41.38 88 ALA A C 1
ATOM 720 O O . ALA A 1 88 ? -26.101 8.418 18.646 1.00 41.38 88 ALA A O 1
ATOM 721 N N . ASP A 1 89 ? -24.618 9.991 18.014 1.00 40.25 89 ASP A N 1
ATOM 722 C CA . ASP A 1 89 ? -25.486 10.756 17.114 1.00 40.25 89 ASP A CA 1
ATOM 723 C C . ASP A 1 89 ? -25.655 10.015 15.768 1.00 40.25 89 ASP A C 1
ATOM 725 O O . ASP A 1 89 ? -24.760 9.320 15.291 1.00 40.25 89 ASP A O 1
ATOM 729 N N . VAL A 1 90 ? -26.781 10.218 15.084 1.00 42.12 90 VAL A N 1
ATOM 730 C CA . VAL A 1 90 ? -27.036 9.749 13.708 1.00 42.12 90 VAL A CA 1
ATOM 731 C C . VAL A 1 90 ? -25.956 10.263 12.738 1.00 42.12 90 VAL A C 1
ATOM 733 O O . VAL A 1 90 ? -25.660 9.626 11.727 1.00 42.12 90 VAL A O 1
ATOM 736 N N . ARG A 1 91 ? -25.301 11.387 13.067 1.00 38.41 91 ARG A N 1
ATOM 737 C CA . ARG A 1 91 ? -24.097 11.874 12.371 1.00 38.41 91 ARG A CA 1
ATOM 738 C C . ARG A 1 91 ? -22.864 10.992 12.576 1.00 38.41 91 ARG A C 1
ATOM 740 O O . ARG A 1 91 ? -22.134 10.803 11.609 1.00 38.41 91 ARG A O 1
ATOM 747 N N . GLU A 1 92 ? -22.644 10.429 13.765 1.00 40.62 92 GLU A N 1
ATOM 748 C CA . GLU A 1 92 ? -21.590 9.423 13.984 1.00 40.62 92 GLU A CA 1
ATOM 749 C C . GLU A 1 92 ? -21.914 8.140 13.207 1.00 40.62 92 GLU A C 1
ATOM 751 O O . GLU A 1 92 ? -21.042 7.587 12.542 1.00 40.62 92 GLU A O 1
ATOM 756 N N . MET A 1 93 ? -23.185 7.725 13.151 1.00 35.78 93 MET A N 1
ATOM 757 C CA . MET A 1 93 ? -23.603 6.594 12.305 1.00 35.78 93 MET A CA 1
ATOM 758 C C . MET A 1 93 ? -23.386 6.852 10.801 1.00 35.78 93 MET A C 1
ATOM 760 O O . MET A 1 93 ? -23.047 5.930 10.064 1.00 35.78 93 MET A O 1
ATOM 764 N N . ALA A 1 94 ? -23.536 8.096 10.335 1.00 38.31 94 ALA A N 1
ATOM 765 C CA . ALA A 1 94 ? -23.227 8.487 8.957 1.00 38.31 94 ALA A CA 1
ATOM 766 C C . ALA A 1 94 ? -21.713 8.626 8.685 1.00 38.31 94 ALA A C 1
ATOM 768 O O . ALA A 1 94 ? -21.275 8.423 7.554 1.00 38.31 94 ALA A O 1
ATOM 769 N N . GLN A 1 95 ? -20.899 8.940 9.701 1.00 37.22 95 GLN A N 1
ATOM 770 C CA . GLN A 1 95 ? -19.430 8.901 9.614 1.00 37.22 95 GLN A CA 1
ATOM 771 C C . GLN A 1 95 ? -18.907 7.463 9.499 1.00 37.22 95 GLN A C 1
ATOM 773 O O . GLN A 1 95 ? -17.970 7.210 8.744 1.00 37.22 95 GLN A O 1
ATOM 778 N N . HIS A 1 96 ? -19.575 6.521 10.165 1.00 39.47 96 HIS A N 1
ATOM 779 C CA . HIS A 1 96 ? -19.336 5.078 10.076 1.00 39.47 96 HIS A CA 1
ATOM 780 C C . HIS A 1 96 ? -19.691 4.444 8.718 1.00 39.47 96 HIS A C 1
ATOM 782 O O . HIS A 1 96 ? -19.554 3.238 8.586 1.00 39.47 96 HIS A O 1
ATOM 788 N N . LEU A 1 97 ? -20.167 5.218 7.734 1.00 40.62 97 LEU A N 1
ATOM 789 C CA . LEU A 1 97 ? -20.508 4.731 6.390 1.00 40.62 97 LEU A CA 1
ATOM 790 C C . LEU A 1 97 ? -19.409 4.993 5.343 1.00 40.62 97 LEU A C 1
ATOM 792 O O . LEU A 1 97 ? -19.566 4.585 4.189 1.00 40.62 97 LEU A O 1
ATOM 796 N N . LYS A 1 98 ? -18.329 5.714 5.698 1.00 50.72 98 LYS A N 1
ATOM 797 C CA . LYS A 1 98 ? -17.199 5.998 4.792 1.00 50.72 98 LYS A CA 1
ATOM 798 C C . LYS A 1 98 ? -15.846 6.124 5.508 1.00 50.72 98 LYS A C 1
ATOM 800 O O . LYS A 1 98 ? -15.068 7.027 5.186 1.00 50.72 98 LYS A O 1
ATOM 805 N N . ALA A 1 99 ? -15.550 5.254 6.466 1.00 56.34 99 ALA A N 1
ATOM 806 C CA . ALA A 1 99 ? -14.237 5.187 7.099 1.00 56.34 99 ALA A CA 1
ATOM 807 C C . ALA A 1 99 ? -13.334 4.210 6.322 1.00 56.34 99 ALA A C 1
ATOM 809 O O . ALA A 1 99 ? -13.521 2.990 6.370 1.00 56.34 99 ALA A O 1
ATOM 810 N N . TYR A 1 100 ? -12.358 4.755 5.594 1.00 59.34 100 TYR A N 1
ATOM 811 C CA . TYR A 1 100 ? -11.385 4.000 4.803 1.00 59.34 100 TYR A CA 1
ATOM 812 C C . TYR A 1 100 ? -10.016 4.040 5.472 1.00 59.34 100 TYR A C 1
ATOM 814 O O . TYR A 1 100 ? -9.595 5.059 6.018 1.00 59.34 100 TYR A O 1
ATOM 822 N N . PHE A 1 101 ? -9.302 2.923 5.409 1.00 76.75 101 PHE A N 1
ATOM 823 C CA . PHE A 1 101 ? -8.033 2.760 6.109 1.00 76.75 101 PHE A CA 1
ATOM 824 C C . PHE A 1 101 ? -6.919 2.598 5.112 1.00 76.75 101 PHE A C 1
ATOM 826 O O . PHE A 1 101 ? -7.042 1.810 4.182 1.00 76.75 101 PHE A O 1
ATOM 833 N N . MET A 1 102 ? -5.832 3.323 5.323 1.00 83.56 102 MET A N 1
ATOM 834 C CA . MET A 1 102 ? -4.630 3.156 4.524 1.00 83.56 102 MET A CA 1
ATOM 835 C C . MET A 1 102 ? -3.535 2.573 5.405 1.00 83.56 102 MET A C 1
ATOM 837 O O . MET A 1 102 ? -3.125 3.211 6.375 1.00 83.56 102 MET A O 1
ATOM 841 N N . VAL A 1 103 ? -3.078 1.364 5.082 1.00 90.69 103 VAL A N 1
ATOM 842 C CA . VAL A 1 103 ? -1.943 0.739 5.768 1.00 90.69 103 VAL A CA 1
ATOM 843 C C . VAL A 1 103 ? -0.673 1.037 4.980 1.00 90.69 103 VAL A C 1
ATOM 845 O O . VAL A 1 103 ? -0.486 0.550 3.868 1.00 90.69 103 VAL A O 1
ATOM 848 N N . LEU A 1 104 ? 0.178 1.876 5.559 1.00 96.94 104 LEU A N 1
ATOM 849 C CA . LEU A 1 104 ? 1.437 2.344 5.000 1.00 96.94 104 LEU A CA 1
ATOM 850 C C . LEU A 1 104 ? 2.609 1.472 5.464 1.00 96.94 104 LEU A C 1
ATOM 852 O O . LEU A 1 104 ? 2.533 0.756 6.464 1.00 96.94 104 LEU A O 1
ATOM 856 N N . SER A 1 105 ? 3.711 1.557 4.725 1.00 97.94 105 SER A N 1
ATOM 857 C CA . SER A 1 105 ? 4.912 0.747 4.922 1.00 97.94 105 SER A CA 1
ATOM 858 C C . SER A 1 105 ? 6.207 1.563 4.996 1.00 97.94 105 SER A C 1
ATOM 860 O O . SER A 1 105 ? 7.283 0.982 4.945 1.00 97.94 105 SER A O 1
ATOM 862 N N . GLY A 1 106 ? 6.119 2.888 5.141 1.00 98.12 106 GLY A N 1
ATOM 863 C CA . GLY A 1 106 ? 7.228 3.851 5.114 1.00 98.12 106 GLY A CA 1
ATOM 864 C C . GLY A 1 106 ? 6.904 5.026 4.182 1.00 98.12 106 GLY A C 1
ATOM 865 O O . GLY A 1 106 ? 5.740 5.232 3.834 1.00 98.12 106 GLY A O 1
ATOM 866 N N . CYS A 1 107 ? 7.911 5.781 3.733 1.00 98.31 107 CYS A N 1
ATOM 867 C CA . CYS A 1 107 ? 7.719 6.946 2.857 1.00 98.31 107 CYS A CA 1
ATOM 868 C C . CYS A 1 107 ? 8.785 7.023 1.748 1.00 98.31 107 CYS A C 1
ATOM 870 O O . CYS A 1 107 ? 9.744 7.786 1.853 1.00 98.31 107 CYS A O 1
ATOM 872 N N . GLY A 1 108 ? 8.588 6.257 0.673 1.00 97.25 108 GLY A N 1
ATOM 873 C CA . GLY A 1 108 ? 9.529 6.148 -0.443 1.00 97.25 108 GLY A CA 1
ATOM 874 C C . GLY A 1 108 ? 9.346 4.826 -1.186 1.00 97.25 108 GLY A C 1
ATOM 875 O O . GLY A 1 108 ? 9.144 3.791 -0.564 1.00 97.25 108 GLY A O 1
ATOM 876 N N . VAL A 1 109 ? 9.397 4.826 -2.520 1.00 96.12 109 VAL A N 1
ATOM 877 C CA . VAL A 1 109 ? 9.091 3.623 -3.317 1.00 96.12 109 VAL A CA 1
ATOM 878 C C . VAL A 1 109 ? 10.024 2.446 -3.021 1.00 96.12 109 VAL A C 1
ATOM 880 O O . VAL A 1 109 ? 9.565 1.308 -3.035 1.00 96.12 109 VAL A O 1
ATOM 883 N N . TYR A 1 110 ? 11.310 2.673 -2.738 1.00 96.50 110 TYR A N 1
ATOM 884 C CA . TYR A 1 110 ? 12.289 1.590 -2.585 1.00 96.50 110 TYR A CA 1
ATOM 885 C C . TYR A 1 110 ? 12.364 0.995 -1.176 1.00 96.50 110 TYR A C 1
ATOM 887 O O . TYR A 1 110 ? 12.829 -0.142 -1.024 1.00 96.50 110 TYR A O 1
ATOM 895 N N . ASP A 1 111 ? 11.916 1.724 -0.158 1.00 97.31 111 ASP A N 1
ATOM 896 C CA . ASP A 1 111 ? 12.021 1.333 1.252 1.00 97.31 111 ASP A CA 1
ATOM 897 C C . ASP A 1 111 ? 10.728 1.488 2.062 1.00 97.31 111 ASP A C 1
ATOM 899 O O . ASP A 1 111 ? 10.703 1.142 3.243 1.00 97.31 111 ASP A O 1
ATOM 903 N N . GLY A 1 112 ? 9.645 1.933 1.429 1.00 98.31 112 GLY A N 1
ATOM 904 C CA . GLY A 1 112 ? 8.364 2.186 2.062 1.00 98.31 112 GLY A CA 1
ATOM 905 C C . GLY A 1 112 ? 7.200 2.193 1.074 1.00 98.31 112 GLY A C 1
ATOM 906 O O . GLY A 1 112 ? 7.186 1.442 0.093 1.00 98.31 112 GLY A O 1
ATOM 907 N N . THR A 1 113 ? 6.210 3.038 1.360 1.00 98.62 113 THR A N 1
ATOM 908 C CA . THR A 1 113 ? 5.045 3.244 0.498 1.00 98.62 113 THR A CA 1
ATOM 909 C C . THR A 1 113 ? 5.407 4.072 -0.735 1.00 98.62 113 THR A C 1
ATOM 911 O O . THR A 1 113 ? 6.091 5.092 -0.616 1.00 98.62 113 THR A O 1
ATOM 914 N N . GLU A 1 114 ? 4.884 3.689 -1.904 1.00 97.88 114 GLU A N 1
ATOM 915 C CA . GLU A 1 114 ? 4.914 4.532 -3.106 1.00 97.88 114 GLU A CA 1
ATOM 916 C C . GLU A 1 114 ? 4.044 5.786 -2.877 1.00 97.88 114 GLU A C 1
ATOM 918 O O . GLU A 1 114 ? 2.840 5.712 -2.610 1.00 97.88 114 GLU A O 1
ATOM 923 N N . ILE A 1 115 ? 4.690 6.954 -2.885 1.00 97.31 115 ILE A N 1
ATOM 924 C CA . ILE A 1 115 ? 4.094 8.211 -2.412 1.00 97.31 115 ILE A CA 1
ATOM 925 C C . ILE A 1 115 ? 3.005 8.708 -3.373 1.00 97.31 115 ILE A C 1
ATOM 927 O O . ILE A 1 115 ? 2.018 9.296 -2.923 1.00 97.31 115 ILE A O 1
ATOM 931 N N . HIS A 1 116 ? 3.146 8.475 -4.678 1.00 94.00 116 HIS A N 1
ATOM 932 C CA . HIS A 1 116 ? 2.164 8.896 -5.673 1.00 94.00 116 HIS A CA 1
ATOM 933 C C . HIS A 1 116 ? 0.890 8.047 -5.627 1.00 94.00 116 HIS A C 1
ATOM 935 O O . HIS A 1 116 ? -0.196 8.608 -5.718 1.00 94.00 116 HIS A O 1
ATOM 941 N N . GLU A 1 117 ? 0.990 6.737 -5.419 1.00 91.25 117 GLU A N 1
ATOM 942 C CA . GLU A 1 117 ? -0.121 5.817 -5.207 1.00 91.25 117 GLU A CA 1
ATOM 943 C C . GLU A 1 117 ? -0.875 6.207 -3.942 1.00 91.25 117 GLU A C 1
ATOM 945 O O . GLU A 1 117 ? -2.089 6.395 -3.990 1.00 91.25 117 GLU A O 1
ATOM 950 N N . ALA A 1 118 ? -0.168 6.406 -2.823 1.00 93.38 118 ALA A N 1
ATOM 951 C CA . ALA A 1 118 ? -0.794 6.865 -1.586 1.00 93.38 118 ALA A CA 1
ATOM 952 C C . ALA A 1 118 ? -1.508 8.212 -1.782 1.00 93.38 118 ALA A C 1
ATOM 954 O O . ALA A 1 118 ? -2.671 8.350 -1.403 1.00 93.38 118 ALA A O 1
ATOM 955 N N . SER A 1 119 ? -0.856 9.181 -2.431 1.00 91.00 119 SER A N 1
ATOM 956 C CA . SER A 1 119 ? -1.451 10.484 -2.753 1.00 91.00 119 SER A CA 1
ATOM 957 C C . SER A 1 119 ? -2.690 10.351 -3.648 1.00 91.00 119 SER A C 1
ATOM 959 O O . SER A 1 119 ? -3.743 10.907 -3.337 1.00 91.00 119 SER A O 1
ATOM 961 N N . ALA A 1 120 ? -2.618 9.554 -4.717 1.00 85.75 120 ALA A N 1
ATOM 962 C CA . ALA A 1 120 ? -3.730 9.323 -5.633 1.00 85.75 120 ALA A CA 1
ATOM 963 C C . ALA A 1 120 ? -4.918 8.665 -4.921 1.00 85.75 120 ALA A C 1
ATOM 965 O O . ALA A 1 120 ? -6.051 9.132 -5.057 1.00 85.75 120 ALA A O 1
ATOM 966 N N . ILE A 1 121 ? -4.669 7.634 -4.107 1.00 85.00 121 ILE A N 1
ATOM 967 C CA . ILE A 1 121 ? -5.705 6.991 -3.292 1.00 85.00 121 ILE A CA 1
ATOM 968 C C . ILE A 1 121 ? -6.359 8.027 -2.368 1.00 85.00 121 ILE A C 1
ATOM 970 O O . ILE A 1 121 ? -7.586 8.098 -2.315 1.00 85.00 121 ILE A O 1
ATOM 974 N N . LEU A 1 122 ? -5.576 8.868 -1.683 1.00 85.62 122 LEU A N 1
ATOM 975 C CA . LEU A 1 122 ? -6.115 9.898 -0.788 1.00 85.62 122 LEU A CA 1
ATOM 976 C C . LEU A 1 122 ? -6.972 10.924 -1.519 1.00 85.62 122 LEU A C 1
ATOM 978 O O . LEU A 1 122 ? -8.060 11.250 -1.046 1.00 85.62 122 LEU A O 1
ATOM 982 N N . VAL A 1 123 ? -6.526 11.394 -2.683 1.00 80.44 123 VAL A N 1
ATOM 983 C CA . VAL A 1 123 ? -7.305 12.306 -3.526 1.00 80.44 123 VAL A CA 1
ATOM 984 C C . VAL A 1 123 ? -8.624 11.652 -3.940 1.00 80.44 123 VAL A C 1
ATOM 986 O O . VAL A 1 123 ? -9.677 12.281 -3.841 1.00 80.44 123 VAL A O 1
ATOM 989 N N . HIS A 1 124 ? -8.607 10.388 -4.368 1.00 79.38 124 HIS A N 1
ATOM 990 C CA . HIS A 1 124 ? -9.822 9.678 -4.771 1.00 79.38 124 HIS A CA 1
ATOM 991 C C . HIS A 1 124 ? -10.798 9.464 -3.608 1.00 79.38 124 HIS A C 1
ATOM 993 O O . HIS A 1 124 ? -11.992 9.724 -3.764 1.00 79.38 124 HIS A O 1
ATOM 999 N N . LEU A 1 125 ? -10.301 9.053 -2.440 1.00 77.19 125 LEU A N 1
ATOM 1000 C CA . LEU A 1 125 ? -11.115 8.870 -1.236 1.00 77.19 125 LEU A CA 1
ATOM 1001 C C . LEU A 1 125 ? -11.703 10.201 -0.751 1.00 77.19 125 LEU A C 1
ATOM 1003 O O . LEU A 1 125 ? -12.911 10.290 -0.526 1.00 77.19 125 LEU A O 1
ATOM 1007 N N . SER A 1 126 ? -10.883 11.252 -0.681 1.00 77.00 126 SER A N 1
ATOM 1008 C CA . SER A 1 126 ? -11.310 12.606 -0.310 1.00 77.00 126 SER A CA 1
ATOM 1009 C C . SER A 1 126 ? -12.429 13.112 -1.226 1.00 77.00 126 SER A C 1
ATOM 1011 O O . SER A 1 126 ? -13.479 13.553 -0.759 1.00 77.00 126 SER A O 1
ATOM 1013 N N . ARG A 1 127 ? -12.292 12.928 -2.547 1.00 71.75 127 ARG A N 1
ATOM 1014 C CA . ARG A 1 127 ? -13.334 13.295 -3.525 1.00 71.75 127 ARG A CA 1
ATOM 1015 C C . ARG A 1 127 ? -14.615 12.471 -3.393 1.00 71.75 127 ARG A C 1
ATOM 1017 O O . ARG A 1 127 ? -15.684 12.959 -3.749 1.00 71.75 127 ARG A O 1
ATOM 1024 N N . GLY A 1 128 ? -14.524 11.248 -2.874 1.00 68.75 128 GLY A N 1
ATOM 1025 C CA . GLY A 1 128 ? -15.678 10.425 -2.498 1.00 68.75 128 GLY A CA 1
ATOM 1026 C C . GLY A 1 128 ? -16.356 10.856 -1.187 1.00 68.75 128 GLY A C 1
ATOM 1027 O O . GLY A 1 128 ? -17.381 10.276 -0.800 1.00 68.75 128 GLY A O 1
ATOM 1028 N N . GLY A 1 129 ? -15.802 11.857 -0.493 1.00 68.44 129 GLY A N 1
ATOM 1029 C CA . GLY A 1 129 ? -16.216 12.281 0.843 1.00 68.44 129 GLY A CA 1
ATOM 1030 C C . GLY A 1 129 ? -15.913 11.233 1.913 1.00 68.44 129 GLY A C 1
ATOM 1031 O O . GLY A 1 129 ? -16.637 11.156 2.904 1.00 68.44 129 GLY A O 1
ATOM 1032 N N . ALA A 1 130 ? -14.921 10.370 1.677 1.00 70.56 130 ALA A N 1
ATOM 1033 C CA . ALA A 1 130 ? -14.480 9.381 2.646 1.00 70.56 130 ALA A CA 1
ATOM 1034 C C . ALA A 1 130 ? -13.543 10.003 3.681 1.00 70.56 130 ALA A C 1
ATOM 1036 O O . ALA A 1 130 ? -12.702 10.842 3.357 1.00 70.56 130 ALA A O 1
ATOM 1037 N N . GLN A 1 131 ? -13.663 9.551 4.926 1.00 74.75 131 GLN A N 1
ATOM 1038 C CA . GLN A 1 131 ? -12.691 9.860 5.965 1.00 74.75 131 GLN A CA 1
ATOM 1039 C C . GLN A 1 131 ? -11.610 8.787 5.958 1.00 74.75 131 GLN A C 1
ATOM 1041 O O . GLN A 1 131 ? -11.916 7.594 5.979 1.00 74.75 131 GLN A O 1
ATOM 1046 N N . VAL A 1 132 ? -10.348 9.218 5.923 1.00 83.31 132 VAL A N 1
ATOM 1047 C CA . VAL A 1 132 ? -9.205 8.307 5.878 1.00 83.31 132 VAL A CA 1
ATOM 1048 C C . VAL A 1 132 ? -8.421 8.388 7.174 1.00 83.31 132 VAL A C 1
ATOM 1050 O O . VAL A 1 132 ? -7.946 9.462 7.540 1.00 83.31 132 VAL A O 1
ATOM 1053 N N . GLN A 1 133 ? -8.246 7.247 7.835 1.00 88.31 133 GLN A N 1
ATOM 1054 C CA . GLN A 1 133 ? -7.296 7.107 8.934 1.00 88.31 133 GLN A CA 1
ATOM 1055 C C . GLN A 1 133 ? -6.142 6.211 8.481 1.00 88.31 133 GLN A C 1
ATOM 1057 O O . GLN A 1 133 ? -6.342 5.130 7.920 1.00 88.31 133 GLN A O 1
ATOM 1062 N N . MET A 1 134 ? -4.916 6.678 8.706 1.00 94.00 134 MET A N 1
ATOM 1063 C CA . MET A 1 134 ? -3.714 5.977 8.267 1.00 94.00 134 MET A CA 1
ATOM 1064 C C . MET A 1 134 ? -3.087 5.188 9.403 1.00 94.00 134 MET A C 1
ATOM 1066 O O . MET A 1 134 ? -3.073 5.629 10.556 1.00 94.00 134 MET A O 1
ATOM 1070 N N . TYR A 1 135 ? -2.533 4.035 9.049 1.00 97.12 135 TYR A N 1
ATOM 1071 C CA . TYR A 1 135 ? -1.869 3.135 9.974 1.00 97.12 135 TYR A CA 1
ATOM 1072 C C . TYR A 1 135 ? -0.550 2.653 9.405 1.00 97.12 135 TYR A C 1
ATOM 1074 O O . TYR A 1 135 ? -0.399 2.537 8.194 1.00 97.12 135 TYR A O 1
ATOM 1082 N N . ALA A 1 136 ? 0.392 2.338 10.279 1.00 98.38 136 ALA A N 1
ATOM 1083 C CA . ALA A 1 136 ? 1.637 1.681 9.911 1.00 98.38 136 ALA A CA 1
ATOM 1084 C C . ALA A 1 136 ? 2.153 0.866 11.106 1.00 98.38 136 ALA A C 1
ATOM 1086 O O . ALA A 1 136 ? 1.876 1.238 12.250 1.00 98.38 136 ALA A O 1
ATOM 1087 N N . PRO A 1 137 ? 2.857 -0.254 10.882 1.00 98.25 137 PRO A N 1
ATOM 1088 C CA . PRO A 1 137 ? 3.469 -0.999 11.973 1.00 98.25 137 PRO A CA 1
ATOM 1089 C C . PRO A 1 137 ? 4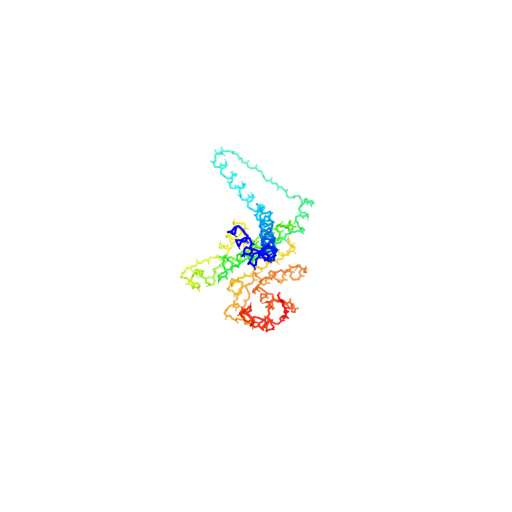.616 -0.192 12.597 1.00 98.25 137 PRO A C 1
ATOM 1091 O O . PRO A 1 137 ? 5.443 0.375 11.880 1.00 98.25 137 PRO A O 1
ATOM 1094 N N . ASP A 1 138 ? 4.685 -0.165 13.928 1.00 98.44 138 ASP A N 1
ATOM 1095 C CA . ASP A 1 138 ? 5.793 0.455 14.663 1.00 98.44 138 ASP A CA 1
ATOM 1096 C C . ASP A 1 138 ? 7.018 -0.477 14.697 1.00 98.44 138 ASP A C 1
ATOM 1098 O O . ASP A 1 138 ? 7.292 -1.171 15.675 1.00 98.44 138 ASP A O 1
ATOM 1102 N N . ILE A 1 139 ? 7.711 -0.561 13.560 1.00 98.50 139 ILE A N 1
ATOM 1103 C CA . ILE A 1 139 ? 8.880 -1.423 13.346 1.00 98.50 139 ILE A CA 1
ATOM 1104 C C . ILE A 1 139 ? 9.984 -0.668 12.604 1.00 98.50 139 ILE A C 1
ATOM 1106 O O . ILE A 1 139 ? 9.731 0.308 11.896 1.00 98.50 139 ILE A O 1
ATOM 1110 N N . THR A 1 140 ? 11.220 -1.143 12.713 1.00 98.44 140 THR A N 1
ATOM 1111 C CA . THR A 1 140 ? 12.334 -0.661 11.885 1.00 98.44 140 THR A CA 1
ATOM 1112 C C . THR A 1 140 ? 12.146 -1.091 10.425 1.00 98.44 140 THR A C 1
ATOM 1114 O O . THR A 1 140 ? 11.728 -2.218 10.161 1.00 98.44 140 THR A O 1
ATOM 1117 N N . GLN A 1 141 ? 12.448 -0.203 9.473 1.00 97.75 141 GLN A N 1
ATOM 1118 C CA . GLN A 1 141 ? 12.491 -0.545 8.047 1.00 97.75 141 GLN A CA 1
ATOM 1119 C C . GLN A 1 141 ? 13.574 -1.596 7.776 1.00 97.75 141 GLN A C 1
ATOM 1121 O O . GLN A 1 141 ? 14.647 -1.541 8.371 1.00 97.75 141 GLN A O 1
ATOM 1126 N N . MET A 1 142 ? 13.332 -2.510 6.832 1.00 96.50 142 MET A N 1
ATOM 1127 C CA . MET A 1 142 ? 14.335 -3.507 6.432 1.00 96.50 142 MET A CA 1
ATOM 1128 C C . MET A 1 142 ? 15.605 -2.852 5.872 1.00 96.50 142 MET A C 1
ATOM 1130 O O . MET A 1 142 ? 16.712 -3.256 6.207 1.00 96.50 142 MET A O 1
ATOM 1134 N N . HIS A 1 143 ? 15.439 -1.838 5.023 1.00 95.31 143 HIS A N 1
ATOM 1135 C CA . HIS A 1 143 ? 16.521 -1.020 4.482 1.00 95.31 143 HIS A CA 1
ATOM 1136 C C . HIS A 1 143 ? 16.092 0.448 4.479 1.00 95.31 143 HIS A C 1
ATOM 1138 O O . HIS A 1 143 ? 14.898 0.749 4.422 1.00 95.31 143 HIS A O 1
ATOM 1144 N N . VAL A 1 144 ? 17.066 1.352 4.480 1.00 97.69 144 VAL A N 1
ATOM 1145 C CA . VAL A 1 144 ? 16.876 2.761 4.121 1.00 97.69 144 VAL A CA 1
ATOM 1146 C C . VAL A 1 144 ? 17.596 2.981 2.799 1.00 97.69 144 VAL A C 1
ATOM 1148 O O . VAL A 1 144 ? 18.739 2.554 2.649 1.00 97.69 144 VAL A O 1
ATOM 1151 N N . ILE A 1 145 ? 16.922 3.571 1.812 1.00 96.31 145 ILE A N 1
ATOM 1152 C CA . ILE A 1 145 ? 17.464 3.708 0.457 1.00 96.31 145 ILE A CA 1
ATOM 1153 C C . ILE A 1 145 ? 17.651 5.186 0.120 1.00 96.31 145 ILE A C 1
ATOM 1155 O O . ILE A 1 145 ? 16.708 5.981 0.159 1.00 96.31 145 ILE A O 1
ATOM 1159 N N . ASP A 1 146 ? 18.860 5.549 -0.309 1.00 96.44 146 ASP A N 1
ATOM 1160 C CA . ASP A 1 146 ? 19.080 6.813 -1.003 1.00 96.44 146 ASP A CA 1
ATOM 1161 C C . ASP A 1 146 ? 18.430 6.715 -2.386 1.00 96.44 146 ASP A C 1
ATOM 1163 O O . ASP A 1 146 ? 18.977 6.128 -3.322 1.00 96.44 146 ASP A O 1
ATOM 1167 N N . HIS A 1 147 ? 17.239 7.294 -2.512 1.00 95.50 147 HIS A N 1
ATOM 1168 C CA . HIS A 1 147 ? 16.449 7.228 -3.737 1.00 95.50 147 HIS A CA 1
ATOM 1169 C C . HIS A 1 147 ? 17.110 7.938 -4.928 1.00 95.50 147 HIS A C 1
ATOM 1171 O O . HIS A 1 147 ? 16.776 7.613 -6.064 1.00 95.50 147 HIS A O 1
ATOM 1177 N N . SER A 1 148 ? 18.062 8.854 -4.700 1.00 95.44 148 SER A N 1
ATOM 1178 C CA . SER A 1 148 ? 18.812 9.504 -5.785 1.00 95.44 148 SER A CA 1
ATOM 1179 C C . SER A 1 148 ? 19.867 8.585 -6.406 1.00 95.44 148 SER A C 1
ATOM 1181 O O . SER A 1 148 ? 20.217 8.745 -7.573 1.00 95.44 148 SER A O 1
ATOM 1183 N N . LYS A 1 149 ? 20.349 7.601 -5.636 1.00 94.62 149 LYS A N 1
ATOM 1184 C CA . LYS A 1 149 ? 21.367 6.627 -6.059 1.00 94.62 1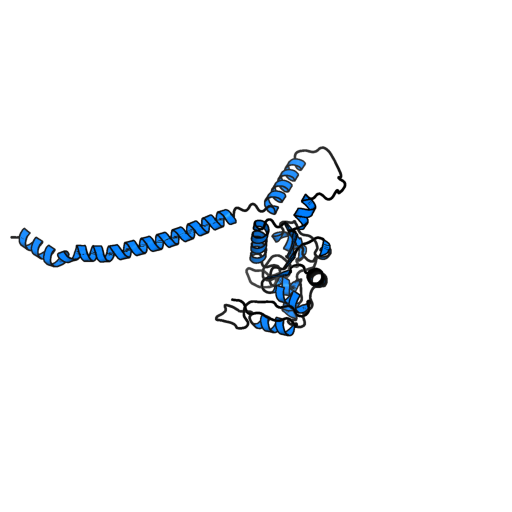49 LYS A CA 1
ATOM 1185 C C . LYS A 1 149 ? 20.804 5.224 -6.282 1.00 94.62 149 LYS A C 1
ATOM 1187 O O . LYS A 1 149 ? 21.475 4.400 -6.895 1.00 94.62 149 LYS A O 1
ATOM 1192 N N . GLY A 1 150 ? 19.614 4.936 -5.753 1.00 91.62 150 GLY A N 1
ATOM 1193 C CA . GLY A 1 150 ? 19.024 3.596 -5.734 1.00 91.62 150 GLY A CA 1
ATOM 1194 C C . GLY A 1 150 ? 19.794 2.605 -4.854 1.00 91.62 150 GLY A C 1
ATOM 1195 O O . GLY A 1 150 ? 19.712 1.403 -5.085 1.00 91.62 150 GLY A O 1
ATOM 1196 N N . GLN A 1 151 ? 20.568 3.090 -3.878 1.00 93.38 151 GLN A N 1
ATOM 1197 C CA . GLN A 1 151 ? 21.465 2.272 -3.055 1.00 93.38 151 GLN A CA 1
ATOM 1198 C C . GLN A 1 151 ? 21.097 2.345 -1.567 1.00 93.38 151 GLN A C 1
ATOM 1200 O O . GLN A 1 151 ? 20.619 3.392 -1.117 1.00 93.38 151 GLN A O 1
ATOM 1205 N N . PRO A 1 152 ? 21.328 1.268 -0.793 1.00 94.12 152 PRO A N 1
ATOM 1206 C CA . PRO A 1 152 ? 21.161 1.300 0.655 1.00 94.12 152 PRO A CA 1
ATOM 1207 C C . PRO A 1 152 ? 22.061 2.333 1.335 1.00 94.12 152 PRO A C 1
ATOM 1209 O O . PRO A 1 152 ? 23.194 2.558 0.909 1.00 94.12 152 PRO A O 1
ATOM 1212 N N . SER A 1 153 ? 21.553 2.940 2.404 1.00 94.81 153 SER A N 1
ATOM 1213 C CA . SER A 1 153 ? 22.335 3.714 3.365 1.00 94.81 153 SER A CA 1
ATOM 1214 C C . SER A 1 153 ? 22.479 2.944 4.682 1.00 94.81 153 SER A C 1
ATOM 1216 O O . SER A 1 153 ? 21.678 2.065 4.992 1.00 94.81 153 SER A O 1
ATOM 1218 N N . GLU A 1 154 ? 23.483 3.309 5.482 1.00 94.81 154 GLU A N 1
ATOM 1219 C CA . GLU A 1 154 ? 23.714 2.767 6.836 1.00 94.81 154 GLU A CA 1
ATOM 1220 C C . GLU A 1 154 ? 22.754 3.362 7.890 1.00 94.81 154 GLU A C 1
ATOM 1222 O O . GLU A 1 154 ? 22.916 3.163 9.094 1.00 94.81 154 GLU A O 1
ATOM 1227 N N . GLU A 1 155 ? 21.768 4.154 7.463 1.00 95.56 155 GLU A N 1
ATOM 1228 C CA . GLU A 1 155 ? 20.795 4.757 8.367 1.00 95.56 155 GLU A CA 1
ATOM 1229 C C . GLU A 1 155 ? 19.754 3.731 8.826 1.00 95.56 155 GLU A C 1
ATOM 1231 O O . GLU A 1 155 ? 19.411 2.784 8.120 1.00 95.56 155 GLU A O 1
ATOM 1236 N N . SER A 1 156 ? 19.170 3.977 9.999 1.00 97.06 156 SER A N 1
ATOM 1237 C CA . SER A 1 156 ? 18.013 3.232 10.487 1.00 97.06 156 SER A CA 1
ATOM 1238 C C . SER A 1 156 ? 16.820 4.168 10.634 1.00 97.06 156 SER A C 1
ATOM 1240 O O . SER A 1 156 ? 16.934 5.249 11.215 1.00 97.06 156 SER A O 1
ATOM 1242 N N . ARG A 1 157 ? 15.668 3.758 10.100 1.00 98.44 157 ARG A N 1
ATOM 1243 C CA . ARG A 1 157 ? 14.409 4.506 10.178 1.00 98.44 157 ARG A CA 1
ATOM 1244 C C . ARG A 1 157 ? 13.266 3.591 10.593 1.00 98.44 157 ARG A C 1
ATOM 1246 O O . ARG A 1 157 ? 13.310 2.381 10.376 1.00 98.44 157 ARG A O 1
ATOM 1253 N N . ASN A 1 158 ? 12.240 4.183 11.191 1.00 98.69 158 ASN A N 1
ATOM 1254 C CA . ASN A 1 158 ? 11.049 3.479 11.650 1.00 98.69 158 ASN A CA 1
ATOM 1255 C C . ASN A 1 158 ? 9.891 3.669 10.658 1.00 98.69 158 ASN A C 1
ATOM 1257 O O . ASN A 1 158 ? 9.630 4.781 10.200 1.00 98.69 158 ASN A O 1
ATOM 1261 N N . VAL A 1 159 ? 9.188 2.579 10.352 1.00 98.75 159 VAL A N 1
ATOM 1262 C CA . VAL A 1 159 ? 8.097 2.522 9.375 1.00 98.75 159 VAL A CA 1
ATOM 1263 C C . VAL A 1 159 ? 6.945 3.453 9.753 1.00 98.75 159 VAL A C 1
ATOM 1265 O O . VAL A 1 159 ? 6.476 4.205 8.896 1.00 98.75 159 VAL A O 1
ATOM 1268 N N . LEU A 1 160 ? 6.499 3.449 11.013 1.00 98.62 160 LEU A N 1
ATOM 1269 C CA . LEU A 1 160 ? 5.426 4.322 11.496 1.00 98.62 160 LEU A CA 1
ATOM 1270 C C . LEU A 1 160 ? 5.844 5.797 11.456 1.00 98.62 160 LEU A C 1
ATOM 1272 O O . LEU A 1 160 ? 5.092 6.636 10.954 1.00 98.62 160 LEU A O 1
ATOM 1276 N N . ALA A 1 161 ? 7.053 6.103 11.927 1.00 98.56 161 ALA A N 1
ATOM 1277 C CA . ALA A 1 161 ? 7.588 7.461 11.945 1.00 98.56 161 ALA A CA 1
ATOM 1278 C C . ALA A 1 161 ? 7.727 8.051 10.532 1.00 98.56 161 ALA A C 1
ATOM 1280 O O . ALA A 1 161 ? 7.302 9.180 10.291 1.00 98.56 161 ALA A O 1
ATOM 1281 N N . GLU A 1 162 ? 8.255 7.287 9.575 1.00 98.62 162 GLU A N 1
ATOM 1282 C CA . GLU A 1 162 ? 8.397 7.761 8.196 1.00 98.62 162 GLU A CA 1
ATOM 1283 C C . GLU A 1 162 ? 7.042 7.833 7.482 1.00 98.62 162 GLU A C 1
ATOM 1285 O O . GLU A 1 162 ? 6.770 8.806 6.780 1.00 98.62 162 GLU A O 1
ATOM 1290 N N . SER A 1 163 ? 6.136 6.880 7.726 1.00 98.56 163 SER A N 1
ATOM 1291 C CA . SER A 1 163 ? 4.760 6.927 7.204 1.00 98.56 163 SER A CA 1
ATOM 1292 C C . SER A 1 163 ? 3.986 8.159 7.694 1.00 98.56 163 SER A C 1
ATOM 1294 O O . SER A 1 163 ? 3.113 8.668 6.987 1.00 98.56 163 SER A O 1
ATOM 1296 N N . ALA A 1 164 ? 4.339 8.704 8.866 1.00 97.50 164 ALA A N 1
ATOM 1297 C CA . ALA A 1 164 ? 3.764 9.945 9.376 1.00 97.50 164 ALA A CA 1
ATOM 1298 C C . ALA A 1 164 ? 4.008 11.146 8.445 1.00 97.50 164 ALA A C 1
ATOM 1300 O O . ALA A 1 164 ? 3.253 12.114 8.511 1.00 97.50 164 ALA A O 1
ATOM 1301 N N . ARG A 1 165 ? 5.009 11.098 7.552 1.00 97.94 165 ARG A N 1
ATOM 1302 C CA . ARG A 1 165 ? 5.246 12.134 6.530 1.00 97.94 165 ARG A CA 1
ATOM 1303 C C . ARG A 1 165 ? 4.097 12.197 5.524 1.00 97.94 165 ARG A C 1
ATOM 1305 O O . ARG A 1 165 ? 3.564 13.278 5.288 1.00 97.94 165 ARG A O 1
ATOM 1312 N N . ILE A 1 166 ? 3.672 11.042 5.002 1.00 95.88 166 ILE A N 1
ATOM 1313 C CA . ILE A 1 166 ? 2.515 10.920 4.095 1.00 95.88 166 ILE A CA 1
ATOM 1314 C C . ILE A 1 166 ? 1.237 11.320 4.837 1.00 95.88 166 ILE A C 1
ATOM 1316 O O . ILE A 1 166 ? 0.439 12.110 4.341 1.00 95.88 166 ILE A O 1
ATOM 1320 N N . ALA A 1 167 ? 1.083 10.835 6.070 1.00 93.69 167 ALA A N 1
ATOM 1321 C CA . ALA A 1 167 ? -0.075 11.120 6.912 1.00 93.69 167 ALA A CA 1
ATOM 1322 C C . ALA A 1 167 ? -0.097 12.532 7.507 1.00 93.69 167 ALA A C 1
ATOM 1324 O O . ALA A 1 167 ? -1.011 12.877 8.260 1.00 93.69 167 ALA A O 1
ATOM 1325 N N . ARG A 1 168 ? 0.946 13.329 7.254 1.00 92.88 168 ARG A N 1
ATOM 1326 C CA . ARG A 1 168 ? 1.158 14.654 7.842 1.00 92.88 168 ARG A CA 1
ATOM 1327 C C . ARG A 1 168 ? 1.020 14.649 9.377 1.00 92.88 168 ARG A C 1
ATOM 1329 O O . ARG A 1 168 ? 0.540 15.605 9.968 1.00 92.88 168 ARG A O 1
ATOM 1336 N N . GLY A 1 169 ? 1.395 13.554 10.032 1.00 91.94 169 GLY A N 1
ATOM 1337 C CA . GLY A 1 169 ? 1.288 13.344 11.478 1.00 91.94 169 GLY A CA 1
ATOM 1338 C C . GLY A 1 169 ? -0.015 12.704 11.974 1.00 91.94 169 GLY A C 1
ATOM 1339 O O . GLY A 1 169 ? -0.051 12.285 13.127 1.00 91.94 169 GLY A O 1
ATOM 1340 N N . ASN A 1 170 ? -1.064 12.570 11.150 1.00 90.06 170 ASN A N 1
ATOM 1341 C CA . ASN A 1 170 ? -2.294 11.866 11.541 1.00 90.06 170 ASN A CA 1
ATOM 1342 C C . ASN A 1 170 ? -2.213 10.365 11.219 1.00 90.06 170 ASN A C 1
ATOM 1344 O O . ASN A 1 170 ? -2.860 9.872 10.294 1.00 90.06 170 ASN A O 1
ATOM 1348 N N . ILE A 1 171 ? -1.384 9.645 11.970 1.00 95.06 171 ILE A N 1
ATOM 1349 C CA . ILE A 1 171 ? -1.166 8.208 11.794 1.00 95.06 171 ILE A CA 1
ATOM 1350 C C . ILE A 1 171 ? -1.270 7.478 13.129 1.00 95.06 171 ILE A C 1
ATOM 1352 O O . ILE A 1 171 ? -1.047 8.052 14.194 1.00 95.06 171 ILE A O 1
ATOM 1356 N N . THR A 1 172 ? -1.641 6.204 13.091 1.00 95.31 172 THR A N 1
ATOM 1357 C CA . THR A 1 172 ? -1.764 5.349 14.275 1.00 95.31 172 THR A CA 1
ATOM 1358 C C . THR A 1 172 ? -1.009 4.038 14.072 1.00 95.31 172 THR A C 1
ATOM 1360 O O . THR A 1 172 ? -0.865 3.557 12.955 1.00 95.31 172 THR A O 1
ATOM 1363 N N . ASP A 1 173 ? -0.520 3.443 15.155 1.00 97.31 173 ASP A N 1
ATOM 1364 C CA . ASP A 1 173 ? 0.061 2.099 15.112 1.00 97.31 173 ASP A CA 1
ATOM 1365 C C . ASP A 1 173 ? -0.964 1.076 14.590 1.00 97.31 173 ASP A C 1
ATOM 1367 O O . ASP A 1 173 ? -2.096 1.007 15.086 1.00 97.31 173 ASP A O 1
ATOM 1371 N N . LEU A 1 174 ? -0.558 0.278 13.598 1.00 96.69 174 LEU A N 1
ATOM 1372 C CA . LEU A 1 174 ? -1.352 -0.786 12.983 1.00 96.69 174 LEU A CA 1
ATOM 1373 C C . LEU A 1 174 ? -1.926 -1.780 14.001 1.00 96.69 174 LEU A C 1
ATOM 1375 O O . LEU A 1 174 ? -3.043 -2.263 13.806 1.00 96.69 174 LEU A O 1
ATOM 1379 N N . ALA A 1 175 ? -1.232 -2.027 15.116 1.00 95.94 175 ALA A N 1
ATOM 1380 C CA . ALA A 1 175 ? -1.724 -2.904 16.180 1.00 95.94 175 ALA A CA 1
ATOM 1381 C C . ALA A 1 175 ? -3.074 -2.444 16.768 1.00 95.94 175 ALA A C 1
ATOM 1383 O O . ALA A 1 175 ? -3.852 -3.251 17.274 1.00 95.94 175 ALA A O 1
ATOM 1384 N N . LYS A 1 176 ? -3.396 -1.147 16.667 1.00 92.62 176 LYS A N 1
ATOM 1385 C CA . LYS A 1 176 ? -4.652 -0.562 17.167 1.00 92.62 176 LYS A CA 1
ATOM 1386 C C . LYS A 1 176 ? -5.798 -0.631 16.156 1.00 92.62 176 LYS A C 1
ATOM 1388 O O . LYS A 1 176 ? -6.916 -0.226 16.474 1.00 92.62 176 LYS A O 1
ATOM 1393 N N . LEU A 1 177 ? -5.544 -1.103 14.935 1.00 90.38 177 LEU A N 1
ATOM 1394 C CA . LEU A 1 177 ? -6.570 -1.209 13.907 1.00 90.38 177 LEU A CA 1
ATOM 1395 C C . LEU A 1 177 ? -7.495 -2.399 14.196 1.00 90.38 177 LEU A C 1
ATOM 1397 O O . LEU A 1 177 ? -7.057 -3.550 14.214 1.00 90.38 177 LEU A O 1
ATOM 1401 N N . SER A 1 178 ? -8.788 -2.118 14.368 1.00 84.94 178 SER A N 1
ATOM 1402 C CA . SER A 1 178 ? -9.852 -3.123 14.484 1.00 84.94 178 SER A CA 1
ATOM 1403 C C . SER A 1 178 ? -10.745 -3.094 13.250 1.00 84.94 178 SER A C 1
ATOM 1405 O O . SER A 1 178 ? -11.194 -2.025 12.853 1.00 84.94 178 SER A O 1
ATOM 1407 N N . ALA A 1 179 ? -11.087 -4.244 12.670 1.00 80.94 179 ALA A N 1
ATOM 1408 C CA . ALA A 1 179 ? -12.028 -4.289 11.549 1.00 80.94 179 ALA A CA 1
ATOM 1409 C C . ALA A 1 179 ? -13.464 -3.884 11.936 1.00 80.94 179 ALA A C 1
ATOM 1411 O O . ALA A 1 179 ? -14.255 -3.555 11.057 1.00 80.94 179 ALA A O 1
ATOM 1412 N N . SER A 1 180 ? -13.833 -3.888 13.224 1.00 77.19 180 SER A N 1
ATOM 1413 C CA . SER A 1 180 ? -15.206 -3.599 13.677 1.00 77.19 180 SER A CA 1
ATOM 1414 C C . SER A 1 180 ? -15.674 -2.180 13.360 1.00 77.19 180 SER A C 1
ATOM 1416 O O . SER A 1 180 ? -16.849 -1.979 13.071 1.00 77.19 180 SER A O 1
ATOM 1418 N N . ASN A 1 181 ? -14.766 -1.207 13.374 1.00 66.31 181 ASN A N 1
ATOM 1419 C CA . ASN A 1 181 ? -15.128 0.210 13.377 1.00 66.31 181 ASN A CA 1
ATOM 1420 C C . ASN A 1 181 ? -15.183 0.829 11.969 1.00 66.31 181 ASN A C 1
ATOM 1422 O O . ASN A 1 181 ? -15.339 2.038 11.853 1.00 66.31 1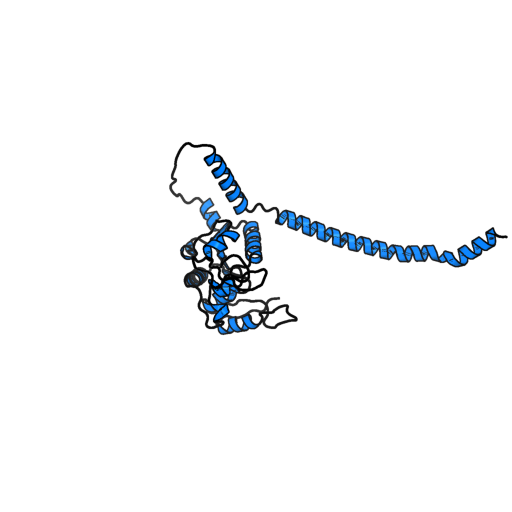81 ASN A O 1
ATOM 1426 N N . HIS A 1 182 ? -14.997 0.031 10.911 1.00 66.56 182 HIS A N 1
ATOM 1427 C CA . HIS A 1 182 ? -14.469 0.533 9.636 1.00 66.56 182 HIS A CA 1
ATOM 1428 C C . HIS A 1 182 ? -15.092 -0.125 8.403 1.00 66.56 182 HIS A C 1
ATOM 1430 O O . HIS A 1 182 ? -15.508 -1.273 8.495 1.00 66.56 182 HIS A O 1
ATOM 1436 N N . ASP A 1 183 ? -15.107 0.545 7.249 1.00 75.00 183 ASP A N 1
ATOM 1437 C CA . ASP A 1 183 ? -15.819 0.053 6.057 1.00 75.00 183 ASP A CA 1
ATOM 1438 C C . ASP A 1 183 ? -14.925 -0.718 5.086 1.00 75.00 183 ASP A C 1
ATOM 1440 O O . ASP A 1 183 ? -15.353 -1.726 4.531 1.00 75.00 183 ASP A O 1
ATOM 1444 N N . ALA A 1 184 ? -13.680 -0.277 4.893 1.00 82.62 184 ALA A N 1
ATOM 1445 C CA . ALA A 1 184 ? -12.737 -0.883 3.953 1.00 82.62 184 ALA A CA 1
ATOM 1446 C C . ALA A 1 184 ? -11.278 -0.617 4.347 1.00 82.62 184 ALA A C 1
ATOM 1448 O O . ALA A 1 184 ? -10.977 0.366 5.026 1.00 82.62 184 ALA A O 1
ATOM 1449 N N . VAL A 1 185 ? -10.359 -1.463 3.879 1.00 88.81 185 VAL A N 1
ATOM 1450 C CA . VAL A 1 185 ? -8.910 -1.276 4.057 1.00 88.81 185 VAL A CA 1
ATOM 1451 C C . VAL A 1 185 ? -8.206 -1.250 2.708 1.00 88.81 185 VAL A C 1
ATOM 1453 O O . VAL A 1 185 ? -8.571 -1.988 1.798 1.00 88.81 185 VAL A O 1
ATOM 1456 N N . ILE A 1 186 ? -7.208 -0.386 2.564 1.00 93.44 186 ILE A N 1
ATOM 1457 C CA . ILE A 1 186 ? -6.416 -0.201 1.354 1.00 93.44 186 ILE A CA 1
ATOM 1458 C C . ILE A 1 186 ? -4.931 -0.277 1.716 1.00 93.44 186 ILE A C 1
ATOM 1460 O O . ILE A 1 186 ? -4.475 0.362 2.666 1.00 93.44 186 ILE A O 1
ATOM 1464 N N . PHE A 1 187 ? -4.173 -1.040 0.935 1.00 97.25 187 PHE A N 1
ATOM 1465 C CA . PHE A 1 187 ? -2.719 -1.117 1.005 1.00 97.25 187 PHE A CA 1
ATOM 1466 C C . PHE A 1 187 ? -2.144 -0.535 -0.291 1.00 97.25 187 PHE A C 1
ATOM 1468 O O . PHE A 1 187 ? -2.282 -1.153 -1.352 1.00 97.25 187 PHE A O 1
ATOM 1475 N N . PRO A 1 188 ? -1.526 0.656 -0.239 1.00 97.00 188 PRO A N 1
ATOM 1476 C CA . PRO A 1 188 ? -0.733 1.157 -1.350 1.00 97.00 188 PRO A CA 1
ATOM 1477 C C . PRO A 1 188 ? 0.463 0.238 -1.637 1.00 97.00 188 PRO A C 1
ATOM 1479 O O . PRO A 1 188 ? 0.848 -0.599 -0.814 1.00 97.00 188 PRO A O 1
ATOM 1482 N N . GLY A 1 189 ? 1.061 0.413 -2.810 1.00 95.38 189 GLY A N 1
ATOM 1483 C CA . GLY A 1 189 ? 2.270 -0.274 -3.221 1.00 95.38 189 GLY A CA 1
ATOM 1484 C C . GLY A 1 189 ? 3.554 0.287 -2.620 1.00 95.38 189 GLY A C 1
ATOM 1485 O O . GLY A 1 189 ? 3.592 0.848 -1.524 1.00 95.38 189 GLY A O 1
ATOM 1486 N N . GLY A 1 190 ? 4.630 0.137 -3.391 1.00 96.50 190 GLY A N 1
ATOM 1487 C CA . GLY A 1 190 ? 6.001 0.388 -2.958 1.00 96.50 190 GLY A CA 1
ATOM 1488 C C . GLY A 1 190 ? 6.662 -0.869 -2.397 1.00 96.50 190 GLY A C 1
ATOM 1489 O O . GLY A 1 190 ? 6.010 -1.784 -1.884 1.00 96.50 190 GLY A O 1
ATOM 1490 N N . PHE A 1 191 ? 7.987 -0.932 -2.497 1.00 96.75 191 PHE A N 1
ATOM 1491 C CA . PHE A 1 191 ? 8.765 -2.078 -2.036 1.00 96.75 191 PHE A CA 1
ATOM 1492 C C . PHE A 1 191 ? 8.666 -2.286 -0.523 1.00 96.75 191 PHE A C 1
ATOM 1494 O O . PHE A 1 191 ? 8.903 -3.401 -0.066 1.00 96.75 191 PHE A O 1
ATOM 1501 N N . GLY A 1 192 ? 8.253 -1.284 0.259 1.00 97.88 192 GLY A N 1
ATOM 1502 C CA . GLY A 1 192 ? 7.943 -1.462 1.677 1.00 97.88 192 GLY A CA 1
ATOM 1503 C C . GLY A 1 192 ? 6.837 -2.492 1.933 1.00 97.88 192 GLY A C 1
ATOM 1504 O O . GLY A 1 192 ? 6.892 -3.199 2.938 1.00 97.88 192 GLY A O 1
ATOM 1505 N N . ALA A 1 193 ? 5.886 -2.695 1.014 1.00 97.56 193 ALA A N 1
ATOM 1506 C CA . ALA A 1 193 ? 4.915 -3.785 1.142 1.00 97.56 193 ALA A CA 1
ATOM 1507 C C . ALA A 1 193 ? 5.592 -5.170 1.051 1.00 97.56 193 ALA A C 1
ATOM 1509 O O . ALA A 1 193 ? 5.252 -6.093 1.793 1.00 97.56 193 ALA A O 1
ATOM 1510 N N . ALA A 1 194 ? 6.608 -5.299 0.196 1.00 96.62 194 ALA A N 1
ATOM 1511 C CA . ALA A 1 194 ? 7.381 -6.528 0.018 1.00 96.62 194 ALA A CA 1
ATOM 1512 C C . ALA A 1 194 ? 8.534 -6.702 1.033 1.00 96.62 194 ALA A C 1
ATOM 1514 O O . ALA A 1 194 ? 9.056 -7.806 1.155 1.00 96.62 194 ALA A O 1
ATOM 1515 N N . LYS A 1 195 ? 8.954 -5.630 1.720 1.00 97.38 195 LYS A N 1
ATOM 1516 C CA . LYS A 1 195 ? 10.118 -5.606 2.631 1.00 97.38 195 LYS A CA 1
ATOM 1517 C C . LYS A 1 195 ? 9.762 -5.429 4.110 1.00 97.38 195 LYS A C 1
ATOM 1519 O O . LYS A 1 195 ? 10.427 -5.991 4.969 1.00 97.38 195 LYS A O 1
ATOM 1524 N N . ASN A 1 196 ? 8.751 -4.616 4.412 1.00 98.31 196 ASN A N 1
ATOM 1525 C CA . ASN A 1 196 ? 8.394 -4.217 5.779 1.00 98.31 196 ASN A CA 1
ATOM 1526 C C . ASN A 1 196 ? 7.068 -4.854 6.222 1.00 98.31 196 ASN A C 1
ATOM 1528 O O . ASN A 1 196 ? 6.934 -5.290 7.364 1.00 98.31 196 ASN A O 1
ATOM 1532 N N . LEU A 1 197 ? 6.079 -4.932 5.321 1.00 98.56 197 LEU A N 1
ATOM 1533 C CA . LEU A 1 197 ? 4.804 -5.616 5.596 1.00 98.56 197 LEU A CA 1
ATOM 1534 C C . LEU A 1 197 ? 4.889 -7.133 5.374 1.00 98.56 197 LEU A C 1
ATOM 1536 O O . LEU A 1 197 ? 4.020 -7.878 5.826 1.00 98.56 197 LEU A O 1
ATOM 1540 N N . SER A 1 198 ? 5.931 -7.590 4.687 1.00 98.38 198 SER A N 1
ATOM 1541 C CA . SER A 1 198 ? 6.249 -8.993 4.437 1.00 98.38 198 SER A CA 1
ATOM 1542 C C . SER A 1 198 ? 7.743 -9.154 4.173 1.00 98.38 198 SER A C 1
ATOM 1544 O O . SER A 1 198 ? 8.459 -8.162 4.064 1.00 98.38 198 SER A O 1
ATOM 1546 N N . THR A 1 199 ? 8.199 -10.395 4.027 1.00 97.81 199 THR A N 1
ATOM 1547 C CA . THR A 1 199 ? 9.560 -10.721 3.580 1.00 97.81 199 THR A CA 1
ATOM 1548 C C . THR A 1 199 ? 9.628 -11.089 2.092 1.00 97.81 199 THR A C 1
ATOM 1550 O O . THR A 1 199 ? 10.616 -11.657 1.635 1.00 97.81 199 THR A O 1
ATOM 1553 N N . PHE A 1 200 ? 8.593 -10.771 1.302 1.00 97.25 200 PHE A N 1
ATOM 1554 C CA . PHE A 1 200 ? 8.473 -11.175 -0.108 1.00 97.25 200 PHE A CA 1
ATOM 1555 C C . PHE A 1 200 ? 9.658 -10.749 -0.982 1.00 97.25 200 PHE A C 1
ATOM 1557 O O . PHE A 1 200 ? 10.073 -11.502 -1.857 1.00 97.25 200 PHE A O 1
ATOM 1564 N N . ALA A 1 201 ? 10.236 -9.574 -0.732 1.00 93.69 201 ALA A N 1
ATOM 1565 C CA . ALA A 1 201 ? 11.377 -9.071 -1.492 1.00 93.69 201 ALA A CA 1
ATOM 1566 C C . ALA A 1 201 ? 12.637 -9.947 -1.364 1.00 93.69 201 ALA A C 1
ATOM 1568 O O . ALA A 1 201 ? 13.498 -9.879 -2.237 1.00 93.69 201 ALA A O 1
ATOM 1569 N N . VAL A 1 202 ? 12.749 -10.733 -0.288 1.00 94.69 202 VAL A N 1
ATOM 1570 C CA . VAL A 1 202 ? 13.897 -11.613 -0.016 1.00 94.69 202 VAL A CA 1
ATOM 1571 C C . VAL A 1 202 ? 13.521 -13.078 -0.234 1.00 94.69 202 VAL A C 1
ATOM 1573 O O . VAL A 1 202 ? 14.245 -13.806 -0.906 1.00 94.69 202 VAL A O 1
ATOM 1576 N N . ASP A 1 203 ? 12.361 -13.493 0.275 1.00 95.44 203 ASP A N 1
ATOM 1577 C CA . ASP A 1 203 ? 11.965 -14.904 0.350 1.00 95.44 203 ASP A CA 1
ATOM 1578 C C . ASP A 1 203 ? 11.015 -15.336 -0.785 1.00 95.44 203 ASP A C 1
ATOM 1580 O O . ASP A 1 203 ? 10.670 -16.513 -0.911 1.00 95.44 203 ASP A O 1
ATOM 1584 N N . GLY A 1 204 ? 10.529 -14.397 -1.605 1.00 94.12 204 GLY A N 1
ATOM 1585 C CA . GLY A 1 204 ? 9.597 -14.677 -2.698 1.00 94.12 204 GLY A CA 1
ATOM 1586 C C . GLY A 1 204 ? 8.349 -15.433 -2.227 1.00 94.12 204 GLY A C 1
ATOM 1587 O O . GLY A 1 204 ? 7.635 -14.988 -1.331 1.00 94.12 204 GLY A O 1
ATOM 1588 N N . LYS A 1 205 ? 8.071 -16.600 -2.820 1.00 92.50 205 LYS A N 1
ATOM 1589 C CA . LYS A 1 205 ? 6.907 -17.442 -2.470 1.00 92.50 205 LYS A CA 1
ATOM 1590 C C . LYS A 1 205 ? 6.945 -17.986 -1.030 1.00 92.50 205 LYS A C 1
ATOM 1592 O O . LYS A 1 205 ? 5.897 -18.267 -0.441 1.00 92.50 205 LYS A O 1
ATOM 1597 N N . ASP A 1 206 ? 8.138 -18.122 -0.458 1.00 94.81 206 ASP A N 1
ATOM 1598 C CA . ASP A 1 206 ? 8.344 -18.691 0.875 1.00 94.81 206 ASP A CA 1
ATOM 1599 C C . ASP A 1 206 ? 8.253 -17.616 1.970 1.00 94.81 206 ASP A C 1
ATOM 1601 O O . ASP A 1 206 ? 8.432 -17.902 3.152 1.00 94.81 206 ASP A O 1
ATOM 1605 N N . CYS A 1 207 ? 7.883 -16.389 1.592 1.00 97.12 207 CYS A N 1
ATOM 1606 C CA . CYS A 1 207 ? 7.794 -15.254 2.492 1.00 97.12 207 CYS A CA 1
ATOM 1607 C C . CYS A 1 207 ? 6.817 -15.435 3.649 1.00 97.12 207 CYS A C 1
ATOM 1609 O O . CYS A 1 207 ? 5.872 -16.233 3.618 1.00 97.12 207 CYS A O 1
ATOM 1611 N N . THR A 1 208 ? 7.021 -14.595 4.655 1.00 98.00 208 THR A N 1
ATOM 1612 C CA . THR A 1 208 ? 6.092 -14.375 5.758 1.00 98.00 208 THR A CA 1
ATOM 1613 C C . THR A 1 208 ? 5.480 -12.983 5.644 1.00 98.00 208 THR A C 1
ATOM 1615 O O . THR A 1 208 ? 6.078 -12.071 5.072 1.00 98.00 208 THR A O 1
ATOM 1618 N N . VAL A 1 209 ? 4.269 -12.818 6.172 1.00 98.38 209 VAL A N 1
ATOM 1619 C CA . VAL A 1 209 ? 3.591 -11.519 6.275 1.00 98.38 209 VAL A CA 1
ATOM 1620 C C . VAL A 1 209 ? 3.639 -11.074 7.733 1.00 98.38 209 VAL A C 1
ATOM 1622 O O . VAL A 1 209 ? 3.555 -11.898 8.644 1.00 98.38 209 VAL A O 1
ATOM 1625 N N . ASN A 1 210 ? 3.808 -9.772 7.965 1.00 98.38 210 ASN A N 1
ATOM 1626 C CA . ASN A 1 210 ? 3.773 -9.198 9.304 1.00 98.38 210 ASN A CA 1
ATOM 1627 C C . ASN A 1 210 ? 2.468 -9.606 10.017 1.00 98.38 210 ASN A C 1
ATOM 1629 O O . ASN A 1 210 ? 1.389 -9.526 9.432 1.00 98.38 210 ASN A O 1
ATOM 1633 N N . LYS A 1 211 ? 2.556 -10.018 11.288 1.00 98.19 211 LYS A N 1
ATOM 1634 C CA . LYS A 1 211 ? 1.415 -10.579 12.034 1.00 98.19 211 LYS A CA 1
ATOM 1635 C C . LYS A 1 211 ? 0.220 -9.629 12.122 1.00 98.19 211 LYS A C 1
ATOM 1637 O O . LYS A 1 211 ? -0.917 -10.083 12.025 1.00 98.19 211 LYS A O 1
ATOM 1642 N N . GLU A 1 212 ? 0.462 -8.326 12.260 1.00 97.56 212 GLU A N 1
ATOM 1643 C CA . GLU A 1 212 ? -0.613 -7.332 12.302 1.00 97.56 212 GLU A CA 1
ATOM 1644 C C . GLU A 1 212 ? -1.258 -7.151 10.928 1.00 97.56 212 GLU A C 1
ATOM 1646 O O . GLU A 1 212 ? -2.477 -7.057 10.825 1.00 97.56 212 GLU A O 1
ATOM 1651 N N . VAL A 1 213 ? -0.466 -7.188 9.855 1.00 98.12 213 VAL A N 1
ATOM 1652 C CA . VAL A 1 213 ? -0.978 -7.143 8.476 1.00 98.12 213 VAL A CA 1
ATOM 1653 C C . VAL A 1 213 ? -1.815 -8.384 8.166 1.00 98.12 213 VAL A C 1
ATOM 1655 O O . VAL A 1 213 ? -2.922 -8.266 7.643 1.00 98.12 213 VAL A O 1
ATOM 1658 N N . GLU A 1 214 ? -1.323 -9.569 8.530 1.00 98.19 214 GLU A N 1
ATOM 1659 C CA . GLU A 1 214 ? -2.046 -10.832 8.377 1.00 98.19 214 GLU A CA 1
ATOM 1660 C C . GLU A 1 214 ? -3.374 -10.811 9.143 1.00 98.19 214 GLU A C 1
ATOM 1662 O O . GLU A 1 214 ? -4.414 -11.165 8.580 1.00 98.19 214 GLU A O 1
ATOM 1667 N N . ARG A 1 215 ? -3.355 -10.355 10.403 1.00 97.38 215 ARG A N 1
ATOM 1668 C CA . ARG A 1 215 ? -4.557 -10.180 11.225 1.00 97.38 215 ARG A CA 1
ATOM 1669 C C . ARG A 1 215 ? -5.557 -9.252 10.540 1.00 97.38 215 ARG A C 1
ATOM 1671 O O . ARG A 1 215 ? -6.705 -9.642 10.356 1.00 97.38 215 ARG A O 1
ATOM 1678 N N . VAL A 1 216 ? -5.124 -8.067 10.108 1.00 96.00 216 VAL A N 1
ATOM 1679 C CA . VAL A 1 216 ? -5.992 -7.080 9.448 1.00 96.00 216 VAL A CA 1
ATOM 1680 C C . VAL A 1 216 ? -6.615 -7.641 8.170 1.00 96.00 216 VAL A C 1
ATOM 1682 O O . VAL A 1 216 ? -7.828 -7.539 7.993 1.00 96.00 216 VAL A O 1
ATOM 1685 N N . LEU A 1 217 ? -5.831 -8.285 7.301 1.00 96.56 217 LEU A N 1
ATOM 1686 C CA . LEU A 1 217 ? -6.351 -8.888 6.070 1.00 96.56 217 LEU A CA 1
ATOM 1687 C C . LEU A 1 217 ? -7.397 -9.969 6.371 1.00 96.56 217 LEU A C 1
ATOM 1689 O O . LEU A 1 217 ? -8.467 -9.978 5.758 1.00 96.56 217 LEU A O 1
ATOM 1693 N N . LYS A 1 218 ? -7.125 -10.852 7.340 1.00 96.44 218 LYS A N 1
ATOM 1694 C CA . LYS A 1 218 ? -8.061 -11.908 7.754 1.00 96.44 218 LYS A CA 1
ATOM 1695 C C . LYS A 1 218 ? -9.331 -11.343 8.385 1.00 96.44 218 LYS A C 1
ATOM 1697 O O . LYS A 1 218 ? -10.415 -11.827 8.066 1.00 96.44 218 LYS A O 1
ATOM 1702 N N . ASP A 1 219 ? -9.218 -10.320 9.227 1.00 93.81 219 ASP A N 1
ATOM 1703 C CA . ASP A 1 219 ? -10.357 -9.701 9.905 1.00 93.81 219 ASP A CA 1
ATOM 1704 C C . ASP A 1 219 ? -11.294 -8.999 8.908 1.00 93.81 219 ASP A C 1
ATOM 1706 O O . ASP A 1 219 ? -12.507 -9.217 8.952 1.00 93.81 219 ASP A O 1
ATOM 1710 N N . PHE A 1 220 ? -10.754 -8.215 7.964 1.00 88.12 220 PHE A N 1
ATOM 1711 C CA . PHE A 1 220 ? -11.561 -7.562 6.921 1.00 88.12 220 PHE A CA 1
ATOM 1712 C C . PHE A 1 220 ? -12.197 -8.581 5.975 1.00 88.12 220 PHE A C 1
ATOM 1714 O O . PHE A 1 220 ? -13.387 -8.477 5.677 1.00 88.12 220 PHE A O 1
ATOM 1721 N N . HIS A 1 221 ? -11.443 -9.606 5.566 1.00 92.69 221 HIS A N 1
ATOM 1722 C CA . HIS A 1 221 ? -11.964 -10.664 4.706 1.00 92.69 221 HIS A CA 1
ATOM 1723 C C . HIS A 1 221 ? -13.096 -11.445 5.387 1.00 92.69 221 HIS A C 1
ATOM 1725 O O . HIS A 1 221 ? -14.163 -11.625 4.801 1.00 92.69 221 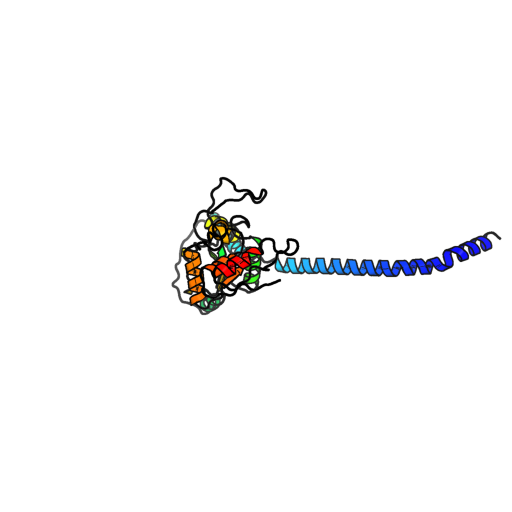HIS A O 1
ATOM 1731 N N . LYS A 1 222 ? -12.908 -11.852 6.650 1.00 92.75 222 LYS A N 1
ATOM 1732 C CA . LYS A 1 222 ? -13.928 -12.552 7.446 1.00 92.75 222 LYS A CA 1
ATOM 1733 C C . LYS A 1 222 ? -15.182 -11.702 7.651 1.00 92.75 222 LYS A C 1
ATOM 1735 O O . LYS A 1 222 ? -16.283 -12.245 7.684 1.00 92.75 222 LYS A O 1
ATOM 1740 N N . ALA A 1 223 ? -15.024 -10.387 7.785 1.00 84.19 223 ALA A N 1
ATOM 1741 C CA . ALA A 1 223 ? -16.133 -9.448 7.907 1.00 84.19 223 ALA A CA 1
ATOM 1742 C C . ALA A 1 223 ? -16.828 -9.131 6.566 1.00 84.19 223 ALA A C 1
ATOM 1744 O O . ALA A 1 223 ? -17.795 -8.373 6.564 1.00 84.19 223 ALA A O 1
ATOM 1745 N N . GLY A 1 224 ? -16.349 -9.672 5.437 1.00 80.50 224 GLY A N 1
ATOM 1746 C CA . GLY A 1 224 ? -16.884 -9.374 4.105 1.00 80.50 224 GLY A CA 1
ATOM 1747 C C . GLY A 1 224 ? -16.637 -7.930 3.657 1.00 80.50 224 GLY A C 1
ATOM 1748 O O . GLY A 1 224 ? -17.371 -7.416 2.815 1.00 80.50 224 GLY A O 1
ATOM 1749 N N . LYS A 1 225 ? -15.635 -7.260 4.237 1.00 81.31 225 LYS A N 1
ATOM 1750 C CA . LYS A 1 225 ? -15.329 -5.852 3.974 1.00 81.31 225 LYS A CA 1
ATOM 1751 C C . LYS A 1 225 ? -14.341 -5.715 2.812 1.00 81.31 225 LYS A C 1
ATOM 1753 O O . LYS A 1 225 ? -13.428 -6.538 2.706 1.00 81.31 225 LYS A O 1
ATOM 1758 N N . PRO A 1 226 ? -14.485 -4.696 1.944 1.00 85.69 226 PRO A N 1
ATOM 1759 C CA . PRO A 1 226 ? -13.572 -4.493 0.826 1.00 85.69 226 PRO A CA 1
ATOM 1760 C C . PRO A 1 226 ? -12.108 -4.326 1.256 1.00 85.69 226 PRO A C 1
ATOM 1762 O O . PRO A 1 226 ? -11.798 -3.616 2.217 1.00 85.69 226 PRO A O 1
ATOM 1765 N N . ILE A 1 227 ? -11.212 -4.955 0.490 1.00 90.06 227 ILE A N 1
ATOM 1766 C CA . ILE A 1 227 ? -9.755 -4.848 0.617 1.00 90.06 227 ILE A CA 1
ATOM 1767 C C . ILE A 1 227 ? -9.209 -4.347 -0.725 1.00 90.06 227 ILE A C 1
ATOM 1769 O O . ILE A 1 227 ? -9.333 -5.032 -1.739 1.00 90.06 227 ILE A O 1
ATOM 1773 N N . GLY A 1 228 ? -8.624 -3.151 -0.738 1.00 91.19 228 GLY A N 1
ATOM 1774 C CA . GLY A 1 228 ? -7.917 -2.583 -1.884 1.00 91.19 228 GLY A CA 1
ATOM 1775 C C . GLY A 1 228 ? -6.416 -2.847 -1.790 1.00 91.19 228 GLY A C 1
ATOM 1776 O O . GLY A 1 228 ? -5.820 -2.666 -0.732 1.00 91.19 228 GLY A O 1
ATOM 1777 N N . LEU A 1 229 ? -5.800 -3.275 -2.889 1.00 93.38 229 LEU A N 1
ATOM 1778 C CA . LEU A 1 229 ? -4.378 -3.615 -2.960 1.00 93.38 229 LEU A CA 1
ATOM 1779 C C . LEU A 1 229 ? -3.815 -3.014 -4.251 1.00 93.38 229 LEU A C 1
ATOM 1781 O O . LEU A 1 229 ? -4.359 -3.263 -5.327 1.00 93.38 229 LEU A O 1
ATOM 1785 N N . CYS A 1 230 ? -2.753 -2.220 -4.147 1.00 93.12 230 CYS A N 1
ATOM 1786 C CA . CYS A 1 230 ? -2.088 -1.582 -5.282 1.00 93.12 230 CYS A CA 1
ATOM 1787 C C . CYS A 1 230 ? -0.685 -2.160 -5.531 1.00 93.12 230 CYS A C 1
ATOM 1789 O O . CYS A 1 230 ? 0.019 -2.539 -4.587 1.00 93.12 230 CYS A O 1
ATOM 1791 N N . CYS A 1 231 ? -0.280 -2.201 -6.806 1.00 94.50 231 CYS A N 1
ATOM 1792 C CA . CYS A 1 231 ? 1.064 -2.580 -7.248 1.00 94.50 231 CYS A CA 1
ATOM 1793 C C . CYS A 1 231 ? 1.504 -3.946 -6.688 1.00 94.50 231 CYS A C 1
ATOM 1795 O O . CYS A 1 231 ?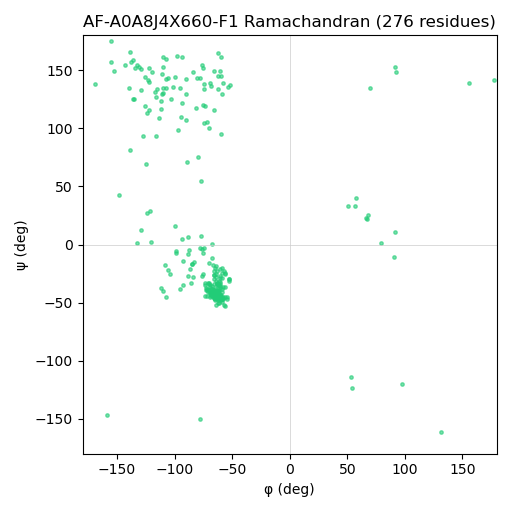 0.893 -4.951 -7.035 1.00 94.50 231 CYS A O 1
ATOM 1797 N N . ILE A 1 232 ? 2.527 -4.003 -5.827 1.00 96.12 232 ILE A N 1
ATOM 1798 C CA . ILE A 1 232 ? 3.059 -5.255 -5.263 1.00 96.12 232 ILE A CA 1
ATOM 1799 C C . ILE A 1 232 ? 2.305 -5.745 -4.017 1.00 96.12 232 ILE A C 1
ATOM 1801 O O . ILE A 1 232 ? 2.394 -6.919 -3.672 1.00 96.12 232 ILE A O 1
ATOM 1805 N N . SER A 1 233 ? 1.505 -4.902 -3.355 1.00 97.31 233 SER A N 1
ATOM 1806 C CA . SER A 1 233 ? 0.742 -5.297 -2.156 1.00 97.31 233 SER A CA 1
ATOM 1807 C C . SER A 1 233 ? -0.228 -6.491 -2.323 1.00 97.31 233 SER A C 1
ATOM 1809 O O . SER A 1 233 ? -0.485 -7.160 -1.318 1.00 97.31 233 SER A O 1
ATOM 1811 N N . PRO A 1 234 ? -0.726 -6.865 -3.526 1.00 97.38 234 PRO A N 1
ATOM 1812 C CA . PRO A 1 234 ? -1.513 -8.081 -3.718 1.00 97.38 234 PRO A CA 1
ATOM 1813 C C . PRO A 1 234 ? -0.838 -9.379 -3.263 1.00 97.38 234 PRO A C 1
ATOM 1815 O O . PRO A 1 234 ? -1.542 -10.322 -2.894 1.00 97.38 234 PRO A O 1
ATOM 1818 N N . VAL A 1 235 ? 0.502 -9.431 -3.206 1.00 97.12 235 VAL A N 1
ATOM 1819 C CA . VAL A 1 235 ? 1.234 -10.598 -2.671 1.00 97.12 235 VAL A CA 1
ATOM 1820 C C . VAL A 1 235 ? 0.881 -10.880 -1.208 1.00 97.12 235 VAL A C 1
ATOM 1822 O O . VAL A 1 235 ? 0.886 -12.035 -0.786 1.00 97.12 235 VAL A O 1
ATOM 1825 N N . LEU A 1 236 ? 0.510 -9.843 -0.444 1.00 98.12 236 LEU A N 1
ATOM 1826 C CA . LEU A 1 236 ? 0.107 -9.968 0.956 1.00 98.12 236 LEU A CA 1
ATOM 1827 C C . LEU A 1 236 ? -1.176 -10.793 1.070 1.00 98.12 236 LEU A C 1
ATOM 1829 O O . LEU A 1 236 ? -1.218 -11.781 1.799 1.00 98.12 236 LEU A O 1
ATOM 1833 N N . ALA A 1 237 ? -2.208 -10.423 0.306 1.00 96.88 237 ALA A N 1
ATOM 1834 C CA . ALA A 1 237 ? -3.475 -11.149 0.288 1.00 96.88 237 ALA A CA 1
ATOM 1835 C C . ALA A 1 237 ? -3.317 -12.549 -0.306 1.00 96.88 237 ALA A C 1
ATOM 1837 O O . ALA A 1 237 ? -3.894 -13.490 0.233 1.00 96.88 237 ALA A O 1
ATOM 1838 N N . ALA A 1 238 ? -2.505 -12.696 -1.359 1.00 96.88 238 ALA A N 1
ATOM 1839 C CA . ALA A 1 238 ? -2.223 -13.994 -1.958 1.00 96.88 238 ALA A CA 1
ATOM 1840 C C . ALA A 1 238 ? -1.610 -14.979 -0.954 1.00 96.88 238 ALA A C 1
ATOM 1842 O O . ALA A 1 238 ? -1.977 -16.148 -0.953 1.00 96.88 238 ALA A O 1
ATOM 1843 N N . LYS A 1 239 ? -0.722 -14.506 -0.067 1.00 97.31 239 LYS A N 1
ATOM 1844 C CA . LYS A 1 239 ? -0.111 -15.344 0.971 1.00 97.31 239 LYS A CA 1
ATOM 1845 C C . LYS A 1 239 ? -1.085 -15.733 2.087 1.00 97.31 239 LYS A C 1
ATOM 1847 O O . LYS A 1 239 ? -0.987 -16.843 2.606 1.00 97.31 239 LYS A O 1
ATOM 1852 N N . VAL A 1 240 ? -1.961 -14.820 2.519 1.00 97.38 240 VAL A N 1
ATOM 1853 C CA . VAL A 1 240 ? -2.701 -14.984 3.790 1.00 97.38 240 VAL A CA 1
ATOM 1854 C C . VAL A 1 240 ? -4.172 -15.364 3.640 1.00 97.38 240 VAL A C 1
ATOM 1856 O O . VAL A 1 240 ? -4.754 -15.884 4.597 1.00 97.38 240 VAL A O 1
ATOM 1859 N N . LEU A 1 241 ? -4.790 -15.094 2.487 1.00 95.25 241 LEU A N 1
ATOM 1860 C CA . LEU A 1 241 ? -6.211 -15.344 2.247 1.00 95.25 241 LEU A CA 1
ATOM 1861 C C . LEU A 1 241 ? -6.409 -16.541 1.307 1.00 95.25 241 LEU A C 1
ATOM 1863 O O . LEU A 1 241 ? -5.762 -16.626 0.263 1.00 95.25 241 LEU A O 1
ATOM 1867 N N . PRO A 1 242 ? -7.332 -17.464 1.623 1.00 90.38 242 PRO A N 1
ATOM 1868 C CA . PRO A 1 242 ? -7.564 -18.623 0.777 1.00 90.38 242 PRO A CA 1
ATOM 1869 C C . PRO A 1 242 ? -8.331 -18.236 -0.494 1.00 90.38 242 PRO A C 1
ATOM 1871 O O . PRO A 1 242 ? -9.385 -17.608 -0.417 1.00 90.38 242 PRO A O 1
ATOM 1874 N N . ARG A 1 243 ? -7.871 -18.724 -1.654 1.00 87.00 243 ARG A N 1
ATOM 1875 C CA . ARG A 1 243 ? -8.617 -18.691 -2.931 1.00 87.00 243 ARG A CA 1
ATOM 1876 C C . ARG A 1 243 ? -9.026 -17.283 -3.394 1.00 87.00 243 ARG A C 1
ATOM 1878 O O . ARG A 1 243 ? -10.123 -17.097 -3.917 1.00 87.00 243 ARG A O 1
ATOM 1885 N N . VAL A 1 244 ? -8.146 -16.299 -3.223 1.00 93.75 244 VAL A N 1
ATOM 1886 C CA . VAL A 1 244 ? -8.358 -14.942 -3.749 1.00 93.75 244 VAL A CA 1
ATOM 1887 C C . VAL A 1 244 ? -7.927 -14.829 -5.214 1.00 93.75 244 VAL A C 1
ATOM 1889 O O . VAL A 1 244 ? -6.999 -15.508 -5.653 1.00 93.75 244 VAL A O 1
ATOM 1892 N N . GLU A 1 245 ? -8.604 -13.967 -5.973 1.00 96.38 245 GLU A N 1
ATOM 1893 C CA . GLU A 1 245 ? -8.198 -13.545 -7.320 1.00 96.38 245 GLU A CA 1
ATOM 1894 C C . GLU A 1 245 ? -7.603 -12.135 -7.224 1.00 96.38 245 GLU A C 1
ATOM 1896 O O . GLU A 1 245 ? -8.251 -11.234 -6.691 1.00 96.38 245 GLU A O 1
ATOM 1901 N N . VAL A 1 246 ? -6.378 -11.942 -7.715 1.00 94.81 246 VAL A N 1
ATOM 1902 C CA . VAL A 1 246 ? -5.665 -10.655 -7.676 1.00 94.81 246 VAL A CA 1
ATOM 1903 C C . VAL A 1 246 ? -4.929 -10.386 -8.989 1.00 94.81 246 VAL A C 1
ATOM 1905 O O . VAL A 1 246 ? -4.734 -11.289 -9.797 1.00 94.81 246 VAL A O 1
ATOM 1908 N N . THR A 1 247 ? -4.497 -9.146 -9.207 1.00 94.50 247 THR A N 1
ATOM 1909 C CA . THR A 1 247 ? -3.663 -8.762 -10.353 1.00 94.50 247 THR A CA 1
ATOM 1910 C C . THR A 1 247 ? -2.406 -8.054 -9.871 1.00 94.50 247 THR A C 1
ATOM 1912 O O . THR A 1 247 ? -2.458 -7.312 -8.893 1.00 94.50 247 THR A O 1
ATOM 1915 N N . VAL A 1 248 ? -1.295 -8.283 -10.562 1.00 93.44 248 VAL A N 1
ATOM 1916 C CA . VAL A 1 248 ? -0.058 -7.494 -10.455 1.00 93.44 248 VAL A CA 1
ATOM 1917 C C . VAL A 1 248 ? 0.345 -6.953 -11.836 1.00 93.44 248 VAL A C 1
ATOM 1919 O O . VAL A 1 248 ? 1.519 -6.718 -12.103 1.00 93.44 248 VAL A O 1
ATOM 1922 N N . GLY A 1 249 ? -0.649 -6.760 -12.714 1.00 92.19 249 GLY A N 1
ATOM 1923 C CA . GLY A 1 249 ? -0.471 -6.354 -14.105 1.00 92.19 249 GLY A CA 1
ATOM 1924 C C . GLY A 1 249 ? -0.502 -7.549 -15.053 1.00 92.19 249 GLY A C 1
ATOM 1925 O O . GLY A 1 249 ? -1.497 -8.280 -15.117 1.00 92.19 249 GLY A O 1
ATOM 1926 N N . HIS A 1 250 ? 0.592 -7.739 -15.785 1.00 93.50 250 HIS A N 1
ATOM 1927 C CA . HIS A 1 250 ? 0.718 -8.738 -16.844 1.00 93.50 250 HIS A CA 1
ATOM 1928 C C . HIS A 1 250 ? 1.676 -9.882 -16.466 1.00 93.50 250 HIS A C 1
ATOM 1930 O O . HIS A 1 250 ? 2.490 -9.761 -15.552 1.00 93.50 250 HIS A O 1
ATOM 1936 N N . GLU A 1 251 ? 1.565 -11.005 -17.176 1.00 91.56 251 GLU A N 1
ATOM 1937 C CA . GLU A 1 251 ? 2.372 -12.223 -16.955 1.00 91.56 251 GLU A CA 1
ATOM 1938 C C . GLU A 1 251 ? 3.636 -12.289 -17.816 1.00 91.56 251 GLU A C 1
ATOM 1940 O O . GLU A 1 251 ? 4.547 -13.067 -17.533 1.00 91.56 251 GLU A O 1
ATOM 1945 N N . GLU A 1 252 ? 3.708 -11.441 -18.838 1.00 89.50 252 GLU A N 1
ATOM 1946 C CA . GLU A 1 252 ? 4.797 -11.393 -19.810 1.00 89.50 252 GLU A CA 1
ATOM 1947 C C . GLU A 1 252 ? 5.433 -10.006 -19.837 1.00 89.50 252 GLU A C 1
ATOM 1949 O O . GLU A 1 252 ? 4.739 -8.987 -19.768 1.00 89.50 252 GLU A O 1
ATOM 1954 N N . GLU A 1 253 ? 6.760 -9.977 -19.950 1.00 86.44 253 GLU A N 1
ATOM 1955 C CA . GLU A 1 253 ? 7.499 -8.744 -20.178 1.00 86.44 253 GLU A CA 1
ATOM 1956 C C . GLU A 1 253 ? 7.297 -8.289 -21.628 1.00 86.44 253 GLU A C 1
ATOM 1958 O O . GLU A 1 253 ? 7.676 -8.978 -22.572 1.00 86.44 253 GLU A O 1
ATOM 1963 N N . GLU A 1 254 ? 6.723 -7.101 -21.810 1.00 85.50 254 GLU A N 1
ATOM 1964 C CA . GLU A 1 254 ? 6.484 -6.517 -23.130 1.00 85.50 254 GLU A CA 1
ATOM 1965 C C . GLU A 1 254 ? 7.300 -5.228 -23.280 1.00 85.50 254 GLU A C 1
ATOM 1967 O O . GLU A 1 254 ? 6.885 -4.160 -22.833 1.00 85.50 254 GLU A O 1
ATOM 1972 N N . GLY A 1 255 ? 8.505 -5.320 -23.852 1.00 80.56 255 GLY A N 1
ATOM 1973 C CA . GLY A 1 255 ? 9.337 -4.143 -24.147 1.00 80.56 255 GLY A CA 1
ATOM 1974 C C . GLY A 1 255 ? 9.646 -3.261 -22.928 1.00 80.56 255 GLY A C 1
ATOM 1975 O O . GLY A 1 255 ? 9.706 -2.040 -23.054 1.00 80.56 255 GLY A O 1
ATOM 1976 N N . GLY A 1 256 ? 9.780 -3.863 -21.740 1.00 79.50 256 GLY A N 1
ATOM 1977 C CA . GLY A 1 256 ? 10.002 -3.151 -20.478 1.00 79.50 256 GLY A CA 1
ATOM 1978 C C . GLY A 1 256 ? 8.750 -2.534 -19.841 1.00 79.50 256 GLY A C 1
ATOM 1979 O O . GLY A 1 256 ? 8.859 -1.935 -18.775 1.00 79.50 256 GLY A O 1
ATOM 1980 N N . LYS A 1 257 ? 7.558 -2.696 -20.436 1.00 82.06 257 LYS A N 1
ATOM 1981 C CA . LYS A 1 257 ? 6.278 -2.248 -19.852 1.00 82.06 257 LYS A CA 1
ATOM 1982 C C . LYS A 1 257 ? 5.956 -2.975 -18.541 1.00 82.06 257 LYS A C 1
ATOM 1984 O O . LYS A 1 257 ? 5.415 -2.371 -17.619 1.00 82.06 257 LYS A O 1
ATOM 1989 N N . TRP A 1 258 ? 6.339 -4.250 -18.444 1.00 85.75 258 TRP A N 1
ATOM 1990 C CA . TRP A 1 258 ? 6.087 -5.119 -17.289 1.00 85.75 258 TRP A CA 1
ATOM 1991 C C . TRP A 1 258 ? 7.392 -5.731 -16.755 1.00 85.75 258 TRP A C 1
ATOM 1993 O O . TRP A 1 258 ? 7.602 -6.938 -16.867 1.00 85.75 258 TRP A O 1
ATOM 2003 N N . PRO A 1 259 ? 8.283 -4.921 -16.154 1.00 83.88 259 PRO A N 1
ATOM 2004 C CA . PRO A 1 259 ? 9.624 -5.364 -15.751 1.00 83.88 259 PRO A CA 1
ATOM 2005 C C . PRO A 1 259 ? 9.617 -6.388 -14.602 1.00 83.88 259 PRO A C 1
ATOM 2007 O O . PRO A 1 259 ? 10.639 -7.000 -14.308 1.00 83.88 259 PRO A O 1
ATOM 2010 N N . TYR A 1 260 ? 8.468 -6.588 -13.948 1.00 86.75 260 TYR A N 1
ATOM 2011 C CA . TYR A 1 260 ? 8.284 -7.527 -12.837 1.00 86.75 260 TYR A CA 1
ATOM 2012 C C . TYR A 1 260 ? 7.208 -8.584 -13.129 1.00 86.75 260 TYR A C 1
ATOM 2014 O O . TYR A 1 260 ? 6.574 -9.095 -12.208 1.00 86.75 260 TYR A O 1
ATOM 2022 N N . ALA A 1 261 ? 7.004 -8.946 -14.400 1.00 89.06 261 ALA A N 1
ATOM 2023 C CA . ALA A 1 261 ? 5.998 -9.928 -14.824 1.00 89.06 261 ALA A CA 1
ATOM 2024 C C . ALA A 1 261 ? 6.088 -11.282 -14.076 1.00 89.06 261 ALA A C 1
ATOM 2026 O O . ALA A 1 261 ? 5.076 -11.928 -13.797 1.00 89.06 261 ALA A O 1
ATOM 2027 N N . GLY A 1 262 ? 7.291 -11.671 -13.630 1.00 90.06 262 GLY A N 1
ATOM 2028 C CA . GLY A 1 262 ? 7.508 -12.864 -12.801 1.00 90.06 262 GLY A CA 1
ATOM 2029 C C . GLY A 1 262 ? 6.742 -12.872 -11.467 1.00 90.06 262 GLY A C 1
ATOM 2030 O O . GLY A 1 262 ? 6.493 -13.941 -10.908 1.00 90.06 262 GLY A O 1
ATOM 2031 N N . THR A 1 263 ? 6.295 -11.717 -10.958 1.00 92.69 263 THR A N 1
ATOM 2032 C CA . THR A 1 263 ? 5.451 -11.651 -9.753 1.00 92.69 263 THR A CA 1
ATOM 2033 C C . THR A 1 263 ? 4.130 -12.406 -9.936 1.00 92.69 263 THR A C 1
ATOM 2035 O O . THR A 1 263 ? 3.654 -13.024 -8.984 1.00 92.69 263 THR A O 1
ATOM 2038 N N . ALA A 1 264 ? 3.561 -12.454 -11.143 1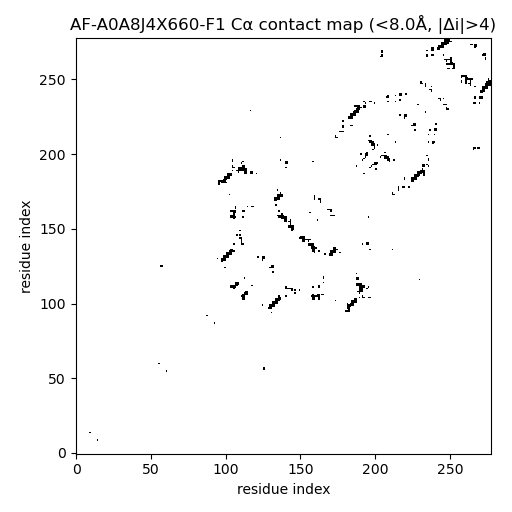.00 94.00 264 ALA A N 1
ATOM 2039 C CA . ALA A 1 264 ? 2.322 -13.188 -11.404 1.00 94.00 264 ALA A CA 1
ATOM 2040 C C . ALA A 1 264 ? 2.458 -14.705 -11.149 1.00 94.00 264 ALA A C 1
ATOM 2042 O O . ALA A 1 264 ? 1.549 -15.352 -10.617 1.00 94.00 264 ALA A O 1
ATOM 2043 N N . GLN A 1 265 ? 3.633 -15.272 -11.434 1.00 93.88 265 GLN A N 1
ATOM 2044 C CA . GLN A 1 265 ? 3.937 -16.672 -11.124 1.00 93.88 265 GLN A CA 1
ATOM 2045 C C . GLN A 1 265 ? 4.019 -16.894 -9.610 1.00 93.88 265 GLN A C 1
ATOM 2047 O O . GLN A 1 265 ? 3.512 -17.895 -9.098 1.00 93.88 265 GLN A O 1
ATOM 2052 N N . ALA A 1 266 ? 4.588 -15.934 -8.874 1.00 94.44 266 ALA A N 1
ATOM 2053 C CA . ALA A 1 266 ? 4.629 -15.980 -7.417 1.00 94.44 266 ALA A CA 1
ATOM 2054 C C . ALA A 1 266 ? 3.221 -15.923 -6.799 1.00 94.44 266 ALA A C 1
ATOM 2056 O O . ALA A 1 266 ? 2.947 -16.688 -5.881 1.00 94.44 266 ALA A O 1
ATOM 2057 N N . ILE A 1 267 ? 2.302 -15.106 -7.335 1.00 96.00 267 ILE A N 1
ATOM 2058 C CA . ILE A 1 267 ? 0.885 -15.089 -6.914 1.00 96.00 267 ILE A CA 1
ATOM 2059 C C . ILE A 1 267 ? 0.265 -16.489 -7.015 1.00 96.00 267 ILE A C 1
ATOM 2061 O O . ILE A 1 267 ? -0.380 -16.952 -6.073 1.00 96.00 267 ILE A O 1
ATOM 2065 N N . THR A 1 268 ? 0.512 -17.184 -8.127 1.00 94.50 268 THR A N 1
ATOM 2066 C CA . THR A 1 268 ? 0.010 -18.549 -8.339 1.00 94.50 268 THR A CA 1
ATOM 2067 C C . THR A 1 268 ? 0.644 -19.542 -7.365 1.00 94.50 268 THR A C 1
ATOM 2069 O O . THR A 1 268 ? -0.055 -20.354 -6.760 1.00 94.50 268 THR A O 1
ATOM 2072 N N . ALA A 1 269 ? 1.958 -19.446 -7.143 1.00 94.38 269 ALA A N 1
ATOM 2073 C CA . ALA A 1 269 ? 2.678 -20.291 -6.189 1.00 94.38 269 ALA A CA 1
ATOM 2074 C C . ALA A 1 269 ? 2.229 -20.076 -4.731 1.00 94.38 269 ALA A C 1
ATOM 2076 O O . ALA A 1 269 ? 2.294 -21.004 -3.927 1.00 94.38 269 ALA A O 1
ATOM 2077 N N . LEU A 1 270 ? 1.748 -18.875 -4.399 1.00 94.19 270 LEU A N 1
ATOM 2078 C CA . LEU A 1 270 ? 1.166 -18.536 -3.099 1.00 94.19 270 LEU A CA 1
ATOM 2079 C C . LEU A 1 270 ? -0.258 -19.094 -2.908 1.00 94.19 270 LEU A C 1
ATOM 2081 O O . LEU A 1 270 ? -0.789 -19.033 -1.803 1.00 94.19 270 LEU A O 1
ATOM 2085 N N . GLY A 1 271 ? -0.864 -19.680 -3.948 1.00 90.88 271 GLY A N 1
ATOM 2086 C CA . GLY A 1 271 ? -2.194 -20.296 -3.888 1.00 90.88 271 GLY A CA 1
ATOM 2087 C C . GLY A 1 271 ? -3.349 -19.357 -4.249 1.00 90.88 271 GLY A C 1
ATOM 2088 O O . GLY A 1 271 ? -4.515 -19.718 -4.060 1.00 90.88 271 GLY A O 1
ATOM 2089 N N . ALA A 1 272 ? -3.046 -18.172 -4.779 1.00 95.62 272 ALA A N 1
ATOM 2090 C CA . ALA A 1 272 ? -4.026 -17.245 -5.332 1.00 95.62 272 ALA A CA 1
ATOM 2091 C C . ALA A 1 272 ? -4.118 -17.374 -6.857 1.00 95.62 272 ALA A C 1
ATOM 2093 O O . ALA A 1 272 ? -3.231 -17.910 -7.518 1.00 95.62 272 ALA A O 1
ATOM 2094 N N . LYS A 1 273 ? -5.204 -16.865 -7.436 1.00 96.75 273 LYS A N 1
ATOM 2095 C CA . LYS A 1 273 ? -5.373 -16.792 -8.888 1.00 96.75 273 LYS A CA 1
ATOM 2096 C C . LYS A 1 273 ? -4.906 -15.428 -9.386 1.00 96.75 273 LYS A C 1
ATOM 2098 O O . LYS A 1 273 ? -5.452 -14.409 -8.963 1.00 96.75 273 LYS A O 1
ATOM 2103 N N . HIS A 1 274 ? -3.941 -15.406 -10.300 1.00 96.75 274 HIS A N 1
ATOM 2104 C CA . HIS A 1 274 ? -3.591 -14.180 -11.008 1.00 96.75 274 HIS A CA 1
ATOM 2105 C C . HIS A 1 274 ? -4.613 -13.874 -12.115 1.00 96.75 274 HIS A C 1
ATOM 2107 O O . HIS A 1 274 ? -5.139 -14.777 -12.769 1.00 96.75 274 HIS A O 1
ATOM 2113 N N . LYS A 1 275 ? -4.912 -12.590 -12.311 1.00 95.75 275 LYS A N 1
ATOM 2114 C CA . L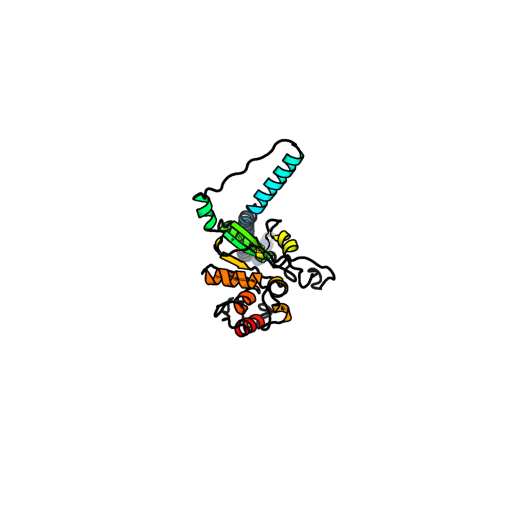YS A 1 275 ? -5.736 -12.081 -13.404 1.00 95.75 275 LYS A CA 1
ATOM 2115 C C . LYS A 1 275 ? -4.968 -11.002 -14.149 1.00 95.75 275 LYS A C 1
ATOM 2117 O O . LYS A 1 275 ? -4.671 -9.957 -13.575 1.00 95.75 275 LYS A O 1
ATOM 2122 N N . ILE A 1 276 ? -4.724 -11.231 -15.433 1.00 93.31 276 ILE A N 1
ATOM 2123 C CA . ILE A 1 276 ? -4.080 -10.251 -16.307 1.00 93.31 276 ILE A CA 1
ATOM 2124 C C . ILE A 1 276 ? -4.950 -8.991 -16.420 1.00 93.31 276 ILE A C 1
ATOM 2126 O O . ILE A 1 276 ? -6.176 -9.074 -16.591 1.00 93.31 276 ILE A O 1
ATOM 2130 N N . LYS A 1 277 ? -4.310 -7.828 -16.294 1.00 86.12 277 LYS A N 1
ATOM 2131 C CA . LYS A 1 277 ? -4.900 -6.506 -16.514 1.00 86.12 277 LYS A CA 1
ATOM 2132 C C . LYS A 1 277 ? -3.903 -5.605 -17.240 1.00 86.12 277 LYS A C 1
ATOM 2134 O O . LYS A 1 277 ? -2.736 -5.574 -16.857 1.00 86.12 277 LYS A O 1
ATOM 2139 N N 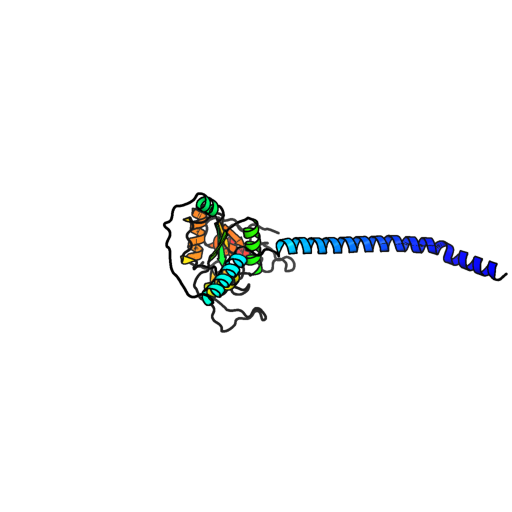. ASP A 1 278 ? -4.406 -4.900 -18.251 1.00 69.50 278 ASP A N 1
ATOM 2140 C CA . ASP A 1 278 ? -3.667 -3.916 -19.053 1.00 69.50 278 ASP A CA 1
ATOM 2141 C C . ASP A 1 278 ? -3.552 -2.547 -18.378 1.00 69.50 278 ASP A C 1
ATOM 2143 O O . ASP A 1 278 ? -4.504 -2.161 -17.653 1.00 69.50 278 ASP A O 1
#

pLDDT: mean 79.77, std 19.43, range [32.53, 98.75]

Solvent-accessible surface area (backbone atoms only — not comparable to full-atom values): 15144 Å² total; per-residue (Å²): 111,68,69,61,52,51,52,50,52,49,47,77,72,44,67,59,44,66,58,52,52,49,66,52,44,54,60,51,49,52,51,51,52,50,52,50,50,54,50,48,53,51,50,51,51,48,53,52,43,45,69,61,64,67,51,80,43,71,67,57,50,53,48,51,49,52,49,51,49,52,58,48,46,76,72,51,90,80,91,81,89,82,89,80,87,90,72,92,45,74,65,54,59,57,51,55,72,35,28,36,33,39,49,43,28,15,68,34,45,80,38,0,17,24,60,65,55,44,48,50,50,48,53,55,39,49,74,70,70,33,48,76,50,34,25,16,52,84,41,71,39,76,54,36,55,42,78,93,75,76,40,78,49,96,61,86,54,41,18,32,69,40,26,21,63,80,42,72,65,58,54,42,55,36,83,76,66,60,61,86,75,48,48,35,41,31,30,44,15,26,40,2,35,29,47,52,45,16,37,33,74,79,46,48,68,76,39,54,63,34,68,60,56,48,50,50,55,50,46,28,54,76,68,72,32,55,75,48,61,31,65,62,26,39,55,57,50,21,64,71,42,86,75,42,77,45,52,71,38,42,73,57,67,55,95,69,77,29,84,62,12,68,54,39,57,38,29,43,72,35,56,15,43,64,44,78,48,134

Sequence (278 aa):
IVHSFVNKVVKSHFEAFPNLLRAAKEPIEDLLEQEHGKALEKIQSQFKMEKIVYSQDDLYSRQLEAVKFKLEQVRNHSSISFSKSVNADVREMAQHLKAYFMVLSGCGVYDGTEIHEASAILVHLSRGGAQVQMYAPDITQMHVIDHSKGQPSEESRNVLAESARIARGNITDLAKLSASNHDAVIFPGGFGAAKNLSTFAVDGKDCTVNKEVERVLKDFHKAGKPIGLCCISPVLAAKVLPRVEVTVGHEEEEGGKWPYAGTAQAITALGAKHKIKD

Organism: Clarias magur (NCBI:txid1594786)

Secondary structure (DSSP, 8-state):
-HHHHHHHHHHHHHTTHHHHHHHHHHHHHHHHHHHHHHHHHHHHHHHHHHHHH----HHHHHHHHHHHHHHHHHH--------------HHHHHHTTSEEEEE---SSTTTS--HHHHHHHHHHHHHTT-EEEEEE-SSB-S-EEETTTTEEES---BHHHHHHHHTTT-EEEGGG--GGG-SEEEE--SHHHHHTSBSHHHHGGG--B-HHHHHHHHHHHHTT--EEE-TTTHHHHHHHSTT-EE--S-SS--TTS-TTTTHHHHHHHTTPEE----

Mean predicted aligned error: 13.87 Å

InterPro domains:
  IPR000375 Dynamin stalk domain [PF01031] (4-68)
  IPR029062 Class I glutamine amidotransferase-like [G3DSA:3.40.50.880] (104-278)
  IPR029062 Class I glutamine amidotransferase-like [SSF52317] (101-274)

Radius of gyration: 29.3 Å; Cα contacts (8 Å, |Δi|>4): 420; chains: 1; bounding box: 51×69×106 Å